Protein AF-A0AAD3NT17-F1 (afdb_monomer)

Structure (mmCIF, N/CA/C/O backbone):
data_AF-A0AAD3NT17-F1
#
_entry.id   AF-A0AAD3NT17-F1
#
loop_
_atom_site.group_PDB
_atom_site.id
_atom_site.type_symbol
_atom_site.label_atom_id
_atom_site.label_alt_id
_atom_site.label_comp_id
_atom_site.label_asym_id
_atom_site.label_entity_id
_atom_site.label_seq_id
_atom_site.pdbx_PDB_ins_code
_atom_site.Cartn_x
_atom_site.Cartn_y
_atom_site.Cartn_z
_atom_site.occupancy
_atom_site.B_iso_or_equiv
_atom_site.auth_seq_id
_atom_site.auth_comp_id
_atom_site.auth_asym_id
_atom_site.auth_atom_id
_atom_site.pdbx_PDB_model_num
ATOM 1 N N . MET A 1 1 ? 27.777 25.339 -60.565 1.00 41.97 1 MET A N 1
ATOM 2 C CA . MET A 1 1 ? 28.995 26.175 -60.609 1.00 41.97 1 MET A CA 1
ATOM 3 C C . MET A 1 1 ? 28.800 27.212 -59.515 1.00 41.97 1 MET A C 1
ATOM 5 O O . MET A 1 1 ? 27.945 28.068 -59.675 1.00 41.97 1 MET A O 1
ATOM 9 N N . TYR A 1 2 ? 29.379 26.983 -58.335 1.00 42.44 2 TYR A N 1
ATOM 10 C CA . TYR A 1 2 ? 29.066 27.755 -57.127 1.00 42.44 2 TYR A CA 1
ATOM 11 C C . TYR A 1 2 ? 29.645 29.170 -57.224 1.00 42.44 2 TYR A C 1
ATOM 13 O O . TYR A 1 2 ? 30.814 29.344 -57.562 1.00 42.44 2 TYR A O 1
ATOM 21 N N . ASP A 1 3 ? 28.801 30.159 -56.943 1.00 43.84 3 ASP A N 1
ATOM 22 C CA . ASP A 1 3 ? 29.039 31.586 -57.159 1.00 43.84 3 ASP A CA 1
ATOM 23 C C . ASP A 1 3 ? 29.865 32.215 -56.015 1.00 43.84 3 ASP A C 1
ATOM 25 O O . ASP A 1 3 ? 29.365 32.938 -55.154 1.00 43.84 3 ASP A O 1
ATOM 29 N N . GLY A 1 4 ? 31.153 31.860 -55.977 1.00 52.19 4 GLY A N 1
ATOM 30 C CA . GLY A 1 4 ? 32.222 32.804 -55.631 1.00 52.19 4 GLY A CA 1
ATOM 31 C C . GLY A 1 4 ? 32.311 33.363 -54.206 1.00 52.19 4 GLY A C 1
ATOM 32 O O . GLY A 1 4 ? 32.690 34.523 -54.064 1.00 52.19 4 GLY A O 1
ATOM 33 N N . LYS A 1 5 ? 32.025 32.594 -53.143 1.00 54.34 5 LYS A N 1
ATOM 34 C CA . LYS A 1 5 ? 32.263 33.066 -51.753 1.00 54.34 5 LYS A CA 1
ATOM 35 C C . LYS A 1 5 ? 33.024 32.126 -50.815 1.00 54.34 5 LYS A C 1
ATOM 37 O O . LYS A 1 5 ? 33.212 32.478 -49.656 1.00 54.34 5 LYS A O 1
ATOM 42 N N . VAL A 1 6 ? 33.487 30.967 -51.282 1.00 55.91 6 VAL A N 1
ATOM 43 C CA . VAL A 1 6 ? 34.305 30.064 -50.459 1.00 55.91 6 VAL A CA 1
ATOM 44 C C . VAL A 1 6 ? 35.509 29.603 -51.266 1.00 55.91 6 VAL A C 1
ATOM 46 O O . VAL A 1 6 ? 35.372 28.852 -52.230 1.00 55.91 6 VAL A O 1
ATOM 49 N N . GLU A 1 7 ? 36.687 30.071 -50.870 1.00 48.38 7 GLU A N 1
ATOM 50 C CA . GLU A 1 7 ? 37.962 29.583 -51.382 1.00 48.38 7 GLU A CA 1
ATOM 51 C C . GLU A 1 7 ? 38.342 28.333 -50.575 1.00 48.38 7 GLU A C 1
ATOM 53 O O . GLU A 1 7 ? 38.802 28.416 -49.438 1.00 48.38 7 GLU A O 1
ATOM 58 N N . ILE A 1 8 ? 38.074 27.144 -51.123 1.00 54.09 8 ILE A N 1
ATOM 59 C CA . ILE A 1 8 ? 38.507 25.882 -50.508 1.00 54.09 8 ILE A CA 1
ATOM 60 C C . ILE A 1 8 ? 39.958 25.649 -50.930 1.00 54.09 8 ILE A C 1
ATOM 62 O O . ILE A 1 8 ? 40.230 25.101 -51.999 1.00 54.09 8 ILE A O 1
ATOM 66 N N . ALA A 1 9 ? 40.902 26.090 -50.099 1.00 48.38 9 ALA A N 1
ATOM 67 C CA . ALA A 1 9 ? 42.312 25.775 -50.285 1.00 48.38 9 ALA A CA 1
ATOM 68 C C . ALA A 1 9 ? 42.535 24.266 -50.069 1.00 48.38 9 ALA A C 1
ATOM 70 O O . ALA A 1 9 ? 42.284 23.733 -48.990 1.00 48.38 9 ALA A O 1
ATOM 71 N N . ALA A 1 10 ? 43.014 23.567 -51.101 1.00 45.50 10 ALA A N 1
ATOM 72 C CA . ALA A 1 10 ? 43.142 22.104 -51.125 1.00 45.50 10 ALA A CA 1
ATOM 73 C C . ALA A 1 10 ? 44.269 21.528 -50.240 1.00 45.50 10 ALA A C 1
ATOM 75 O O . ALA A 1 10 ? 44.528 20.327 -50.280 1.00 45.50 10 ALA A O 1
ATOM 76 N N . MET A 1 11 ? 44.940 22.346 -49.431 1.00 46.81 11 MET A N 1
ATOM 77 C CA . MET A 1 11 ? 45.910 21.891 -48.440 1.00 46.81 11 MET A CA 1
ATOM 78 C C . MET A 1 11 ? 45.865 22.839 -47.247 1.00 46.81 11 MET A C 1
ATOM 80 O O . MET A 1 11 ? 46.264 23.997 -47.373 1.00 46.81 11 MET A O 1
ATOM 84 N N . ALA A 1 12 ? 45.431 22.363 -46.077 1.00 53.34 12 ALA A N 1
ATOM 85 C CA . ALA A 1 12 ? 45.806 23.075 -44.863 1.00 53.34 12 ALA A CA 1
ATOM 86 C C . ALA A 1 12 ? 47.344 23.033 -44.772 1.00 53.34 12 ALA A C 1
ATOM 88 O O . ALA A 1 12 ? 47.941 22.022 -45.166 1.00 53.34 12 ALA A O 1
ATOM 89 N N . PRO A 1 13 ? 48.015 24.087 -44.282 1.00 58.19 13 PRO A N 1
ATOM 90 C CA . PRO A 1 13 ? 49.459 24.093 -44.085 1.00 58.19 13 PRO A CA 1
ATOM 91 C C . PRO A 1 13 ? 49.808 23.237 -42.856 1.00 58.19 13 PRO A C 1
ATOM 93 O O . PRO A 1 13 ? 50.412 23.700 -41.889 1.00 58.19 13 PRO A O 1
ATOM 96 N N . TYR A 1 14 ? 49.398 21.966 -42.880 1.00 52.34 14 TYR A N 1
ATOM 97 C CA . TYR A 1 14 ? 49.834 20.947 -41.948 1.00 52.34 14 TYR A CA 1
ATOM 98 C C . TYR A 1 14 ? 51.359 20.932 -42.027 1.00 52.34 14 TYR A C 1
ATOM 100 O O . TYR A 1 14 ? 51.914 20.680 -43.095 1.00 52.34 14 TYR A O 1
ATOM 108 N N . ASN A 1 15 ? 52.007 21.242 -40.901 1.00 55.97 15 ASN A N 1
ATOM 109 C CA . ASN A 1 15 ? 53.462 21.379 -40.725 1.00 55.97 15 ASN A CA 1
ATOM 110 C C . ASN A 1 15 ? 54.046 22.809 -40.772 1.00 55.97 15 ASN A C 1
ATOM 112 O O . ASN A 1 15 ? 55.229 22.981 -41.058 1.00 55.97 15 ASN A O 1
ATOM 116 N N . ARG A 1 16 ? 53.255 23.837 -40.444 1.00 66.69 16 ARG A N 1
ATOM 117 C CA . ARG A 1 16 ? 53.778 25.148 -40.016 1.00 66.69 16 ARG A CA 1
ATOM 118 C C . ARG A 1 16 ? 53.421 25.403 -38.557 1.00 66.69 16 ARG A C 1
ATOM 120 O O . ARG A 1 16 ? 52.263 25.237 -38.181 1.00 66.69 16 ARG A O 1
ATOM 127 N N . SER A 1 17 ? 54.398 25.768 -37.727 1.00 61.91 17 SER A N 1
ATOM 128 C CA . SER A 1 17 ? 54.163 26.029 -36.297 1.00 61.91 17 SER A CA 1
ATOM 129 C C . SER A 1 17 ? 53.211 27.209 -36.094 1.00 61.91 17 SER A C 1
ATOM 131 O O . SER A 1 17 ? 52.414 27.198 -35.160 1.00 61.91 17 SER A O 1
ATOM 133 N N . GLU A 1 18 ? 53.236 28.172 -37.013 1.00 69.94 18 GLU A N 1
ATOM 134 C CA . GLU A 1 18 ? 52.368 29.346 -37.030 1.00 69.94 18 GLU A CA 1
ATOM 135 C C . GLU A 1 18 ? 50.897 28.956 -37.248 1.00 69.94 18 GLU A C 1
ATOM 137 O O . GLU A 1 18 ? 50.012 29.489 -36.589 1.00 69.94 18 GLU A O 1
ATOM 142 N N . TYR A 1 19 ? 50.627 27.944 -38.084 1.00 68.19 19 TYR A N 1
ATOM 143 C CA . TYR A 1 19 ? 49.267 27.439 -38.308 1.00 68.19 19 TYR A CA 1
ATOM 144 C C . TYR A 1 19 ? 48.668 26.814 -37.044 1.00 68.19 19 TYR A C 1
ATOM 146 O O . TYR A 1 19 ? 47.513 27.069 -36.707 1.00 68.19 19 TYR A O 1
ATOM 154 N N . TYR A 1 20 ? 49.459 26.014 -36.322 1.00 65.31 20 TYR A N 1
ATOM 155 C CA . TYR A 1 20 ? 49.003 25.395 -35.078 1.00 65.31 20 TYR A CA 1
ATOM 156 C C . TYR A 1 20 ? 48.861 26.406 -33.940 1.00 65.31 20 TYR A C 1
ATOM 158 O O . TYR A 1 20 ? 47.963 26.258 -33.117 1.00 65.31 20 TYR A O 1
ATOM 166 N N . ARG A 1 21 ? 49.741 27.413 -33.873 1.00 67.06 21 ARG A N 1
ATOM 167 C CA . ARG A 1 21 ? 49.781 28.341 -32.739 1.00 67.06 21 ARG A CA 1
ATOM 168 C C . ARG A 1 21 ? 48.850 29.536 -32.891 1.00 67.06 21 ARG A C 1
ATOM 170 O O . ARG A 1 21 ? 48.300 29.970 -31.887 1.00 67.06 21 ARG A O 1
ATOM 177 N N . GLU A 1 22 ? 48.694 30.067 -34.095 1.00 69.12 22 GLU A N 1
ATOM 178 C CA . GLU A 1 22 ? 47.929 31.296 -34.334 1.00 69.12 22 GLU A CA 1
ATOM 179 C C . GLU A 1 22 ? 46.569 30.939 -34.931 1.00 69.12 22 GLU A C 1
ATOM 181 O O . GLU A 1 22 ? 45.546 31.135 -34.286 1.00 69.12 22 GLU A O 1
ATOM 186 N N . SER A 1 23 ? 46.546 30.271 -36.088 1.00 65.25 23 SER A N 1
ATOM 187 C CA . SER A 1 23 ? 45.284 29.979 -36.778 1.00 65.25 23 SER A CA 1
ATOM 188 C C . SER A 1 23 ? 44.396 28.976 -36.038 1.00 65.25 23 SER A C 1
ATOM 190 O O . SER A 1 23 ? 43.195 29.189 -35.949 1.00 65.25 23 SER A O 1
ATOM 192 N N . LEU A 1 24 ? 44.948 27.882 -35.501 1.00 66.25 24 LEU A N 1
ATOM 193 C CA . LEU A 1 24 ? 44.157 26.889 -34.760 1.00 66.25 24 LEU A CA 1
ATOM 194 C C . LEU A 1 24 ? 43.716 27.388 -33.381 1.00 66.25 24 LEU A C 1
ATOM 196 O O . LEU A 1 24 ? 42.640 26.999 -32.943 1.00 66.25 24 LEU A O 1
ATOM 200 N N . SER A 1 25 ? 44.499 28.247 -32.724 1.00 66.88 25 SER A N 1
ATOM 201 C CA . SER A 1 25 ? 44.124 28.844 -31.435 1.00 66.88 25 SER A CA 1
ATOM 202 C C . SER A 1 25 ? 43.009 29.873 -31.602 1.00 66.88 25 SER A C 1
ATOM 204 O O . SER A 1 25 ? 42.020 29.806 -30.882 1.00 66.88 25 SER A O 1
ATOM 206 N N . GLU A 1 26 ? 43.108 30.752 -32.604 1.00 69.62 26 GLU A N 1
ATOM 207 C CA . GLU A 1 26 ? 42.041 31.704 -32.947 1.00 69.62 26 GLU A CA 1
ATOM 208 C C . GLU A 1 26 ? 40.763 30.982 -33.393 1.00 69.62 26 GLU A C 1
ATOM 210 O O . GLU A 1 26 ? 39.655 31.389 -33.052 1.00 69.62 26 GLU A O 1
ATOM 215 N N . LEU A 1 27 ? 40.903 29.878 -34.135 1.00 65.88 27 LEU A N 1
ATOM 216 C CA . LEU A 1 27 ? 39.773 29.060 -34.571 1.00 65.88 27 LEU A CA 1
ATOM 217 C C . LEU A 1 27 ? 39.180 28.268 -33.400 1.00 65.88 27 LEU A C 1
ATOM 219 O O . LEU A 1 27 ? 37.963 28.148 -33.321 1.00 65.88 27 LEU A O 1
ATOM 223 N N . ALA A 1 28 ? 39.999 27.785 -32.464 1.00 65.44 28 ALA A N 1
ATOM 224 C CA . ALA A 1 28 ? 39.530 27.161 -31.232 1.00 65.44 28 ALA A CA 1
ATOM 225 C C . ALA A 1 28 ? 38.775 28.164 -30.353 1.00 65.44 28 ALA A C 1
ATOM 227 O O . ALA A 1 28 ? 37.659 27.856 -29.949 1.00 65.44 28 ALA A O 1
ATOM 228 N N . GLU A 1 29 ? 39.303 29.367 -30.110 1.00 66.81 29 GLU A N 1
ATOM 229 C CA . GLU A 1 29 ? 38.588 30.430 -29.384 1.00 66.81 29 GLU A CA 1
ATOM 230 C C . GLU A 1 29 ? 37.283 30.801 -30.096 1.00 66.81 29 GLU A C 1
ATOM 232 O O . GLU A 1 29 ? 36.219 30.777 -29.482 1.00 66.81 29 GLU A O 1
ATOM 237 N N . ALA A 1 30 ? 37.323 31.016 -31.414 1.00 63.25 30 ALA A N 1
ATOM 238 C CA . ALA A 1 30 ? 36.133 31.340 -32.194 1.00 63.25 30 ALA A CA 1
ATOM 239 C C . ALA A 1 30 ? 35.087 30.213 -32.200 1.00 63.25 30 ALA A C 1
ATOM 241 O O . ALA A 1 30 ? 33.895 30.508 -32.224 1.00 63.25 30 ALA A O 1
ATOM 242 N N . VAL A 1 31 ? 35.501 28.942 -32.191 1.00 61.12 31 VAL A N 1
ATOM 243 C CA . VAL A 1 31 ? 34.599 27.783 -32.088 1.00 61.12 31 VAL A CA 1
ATOM 244 C C . VAL A 1 31 ? 34.039 27.668 -30.673 1.00 61.12 31 VAL A C 1
ATOM 246 O O . VAL A 1 31 ? 32.844 27.448 -30.527 1.00 61.12 31 VAL A O 1
ATOM 249 N N . THR A 1 32 ? 34.857 27.873 -29.642 1.00 64.19 32 THR A N 1
ATOM 250 C CA . THR A 1 32 ? 34.433 27.731 -28.239 1.00 64.19 32 THR A CA 1
ATOM 251 C C . THR A 1 32 ? 33.517 28.878 -27.795 1.00 64.19 32 THR A C 1
ATOM 253 O O . THR A 1 32 ? 32.618 28.656 -26.994 1.00 64.19 32 THR A O 1
ATOM 256 N N . GLU A 1 33 ? 33.696 30.091 -28.335 1.00 61.56 33 GLU A N 1
ATOM 257 C CA . GLU A 1 33 ? 32.839 31.252 -28.043 1.00 61.56 33 GLU A CA 1
ATOM 258 C C . GLU A 1 33 ? 31.559 31.316 -28.892 1.00 61.56 33 GLU A C 1
ATOM 260 O O . GLU A 1 33 ? 30.593 31.962 -28.486 1.00 61.56 33 GLU A O 1
ATOM 265 N N . ARG A 1 34 ? 31.534 30.700 -30.086 1.00 52.88 34 ARG A N 1
ATOM 266 C CA . ARG A 1 34 ? 30.395 30.810 -31.025 1.00 52.88 34 ARG A CA 1
ATOM 267 C C . ARG A 1 34 ? 29.575 29.538 -31.197 1.00 52.88 34 ARG A C 1
ATOM 269 O O . ARG A 1 34 ? 28.506 29.612 -31.800 1.00 52.88 34 ARG A O 1
ATOM 276 N N . ILE A 1 35 ? 30.071 28.388 -30.752 1.00 56.22 35 ILE A N 1
ATOM 277 C CA . ILE A 1 35 ? 29.406 27.098 -30.931 1.00 56.22 35 ILE A CA 1
ATOM 278 C C . ILE A 1 35 ? 29.247 26.467 -29.554 1.00 56.22 35 ILE A C 1
ATOM 280 O O . ILE A 1 35 ? 30.217 26.001 -28.958 1.00 56.22 35 ILE A O 1
ATOM 284 N N . ASP A 1 36 ? 28.007 26.429 -29.069 1.00 55.09 36 ASP A N 1
ATOM 285 C CA . ASP A 1 36 ? 27.668 25.641 -27.888 1.00 55.09 36 ASP A CA 1
ATOM 286 C C . ASP A 1 36 ? 28.109 24.191 -28.110 1.00 55.09 36 ASP A C 1
ATOM 288 O O . ASP A 1 36 ? 27.904 23.618 -29.187 1.00 55.09 36 ASP A O 1
ATOM 292 N N . SER A 1 37 ? 28.740 23.586 -27.100 1.00 57.56 37 SER A N 1
ATOM 293 C CA . SER A 1 37 ? 29.214 22.209 -27.199 1.00 57.56 37 SER A CA 1
ATOM 294 C C . SER A 1 37 ? 28.039 21.284 -27.525 1.00 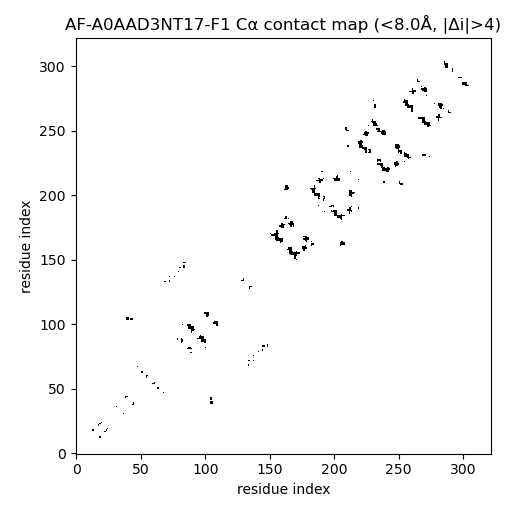57.56 37 SER A C 1
ATOM 296 O O . SER A 1 37 ? 27.205 20.991 -26.671 1.00 57.56 37 SER A O 1
ATOM 298 N N . CYS A 1 38 ? 27.989 20.774 -28.756 1.00 58.97 38 CYS A N 1
ATOM 299 C CA . CYS A 1 38 ? 26.955 19.840 -29.208 1.00 58.97 38 CYS A CA 1
ATOM 300 C C . CYS A 1 38 ? 27.066 18.447 -28.559 1.00 58.97 38 CYS A C 1
ATOM 302 O O . CYS A 1 38 ? 26.209 17.586 -28.762 1.00 58.97 38 CYS A O 1
ATOM 304 N N . TYR A 1 39 ? 28.110 18.225 -27.756 1.00 63.53 39 TYR A N 1
ATOM 305 C CA . TYR A 1 39 ? 28.334 17.013 -26.984 1.00 63.53 39 TYR A CA 1
ATOM 306 C C . TYR A 1 39 ? 28.614 17.359 -25.527 1.00 63.53 39 TYR A C 1
ATOM 308 O O . TYR A 1 39 ? 29.506 18.145 -25.228 1.00 63.53 39 TYR A O 1
ATOM 316 N N . TYR A 1 40 ? 27.886 16.696 -24.631 1.00 63.75 40 TYR A N 1
ATOM 317 C CA . TYR A 1 40 ? 27.990 16.890 -23.186 1.00 63.75 40 TYR A CA 1
ATOM 318 C C . TYR A 1 40 ? 29.334 16.412 -22.596 1.00 63.75 40 TYR A C 1
ATOM 320 O O . TYR A 1 40 ? 29.821 16.963 -21.617 1.00 63.75 40 TYR A O 1
ATOM 328 N N . SER A 1 41 ? 29.956 15.381 -23.182 1.00 69.00 41 SER A N 1
ATOM 329 C CA . SER A 1 41 ? 31.228 14.830 -22.703 1.00 69.00 41 SER A CA 1
ATOM 330 C C . SER A 1 41 ? 32.104 14.327 -23.851 1.00 69.00 41 SER A C 1
ATOM 332 O O . SER A 1 41 ? 31.616 13.958 -24.926 1.00 69.00 41 SER A O 1
ATOM 334 N N . GLY A 1 42 ? 33.417 14.242 -23.604 1.00 71.12 42 GLY A N 1
ATOM 335 C CA . GLY A 1 42 ? 34.366 13.637 -24.545 1.00 71.12 42 GLY A CA 1
ATOM 336 C C . GLY A 1 42 ? 34.033 12.175 -24.873 1.00 71.12 42 GLY A C 1
ATOM 337 O O . GLY A 1 42 ? 34.316 11.705 -25.975 1.00 71.12 42 GLY A O 1
ATOM 338 N N . PHE A 1 43 ? 33.362 11.468 -23.958 1.00 70.62 43 PHE A N 1
ATOM 339 C CA . PHE A 1 43 ? 32.857 10.119 -24.196 1.00 70.62 43 PHE A CA 1
ATOM 340 C C . PHE A 1 43 ? 31.737 10.105 -25.244 1.00 70.62 43 PHE A C 1
ATOM 342 O O . PHE A 1 43 ? 31.806 9.333 -26.205 1.00 70.62 43 PHE A O 1
ATOM 349 N N . THR A 1 44 ? 30.746 10.993 -25.113 1.00 69.31 44 THR A N 1
ATOM 350 C CA . THR A 1 44 ? 29.643 11.125 -26.079 1.00 69.31 44 THR A CA 1
ATOM 351 C C . THR A 1 44 ? 30.161 11.543 -27.455 1.00 69.31 44 THR A C 1
ATOM 353 O O . THR A 1 44 ? 29.748 10.963 -28.462 1.00 69.31 44 THR A O 1
ATOM 356 N N . PHE A 1 45 ? 31.133 12.462 -27.499 1.00 77.94 45 PHE A N 1
ATOM 357 C CA . PHE A 1 45 ? 31.829 12.843 -28.732 1.00 77.94 45 PHE A CA 1
ATOM 358 C C . PHE A 1 45 ? 32.534 11.647 -29.384 1.00 77.94 45 PHE A C 1
ATOM 360 O O . PHE A 1 45 ? 32.333 11.371 -30.565 1.00 77.94 45 PHE A O 1
ATOM 367 N N . MET A 1 46 ? 33.317 10.883 -28.617 1.00 77.44 46 MET A N 1
ATOM 368 C CA . MET A 1 46 ? 34.045 9.724 -29.139 1.00 77.44 46 MET A CA 1
ATOM 369 C C . MET A 1 46 ? 33.097 8.633 -29.659 1.00 77.44 46 MET A C 1
ATOM 371 O O . MET A 1 46 ? 33.384 7.986 -30.668 1.00 77.44 46 MET A O 1
ATOM 375 N N . ARG A 1 47 ? 31.950 8.427 -29.000 1.00 74.50 47 ARG A N 1
ATOM 376 C CA . ARG A 1 47 ? 30.923 7.474 -29.447 1.00 74.50 47 ARG A CA 1
ATOM 377 C C . ARG A 1 47 ? 30.286 7.924 -30.764 1.00 74.50 47 ARG A C 1
ATOM 379 O O . ARG A 1 47 ? 30.140 7.106 -31.669 1.00 74.50 47 ARG A O 1
ATOM 386 N N . ALA A 1 48 ? 29.981 9.216 -30.894 1.00 73.25 48 ALA A N 1
ATOM 387 C CA . ALA A 1 48 ? 29.469 9.799 -32.132 1.00 73.25 48 ALA A CA 1
ATOM 388 C C . ALA A 1 48 ? 30.496 9.719 -33.271 1.00 73.25 48 ALA A C 1
ATOM 390 O O . ALA A 1 48 ? 30.164 9.289 -34.371 1.00 73.25 48 ALA A O 1
ATOM 391 N N . LEU A 1 49 ? 31.766 10.020 -32.995 1.00 80.38 49 LEU A N 1
ATOM 392 C CA . LEU A 1 49 ? 32.840 9.917 -33.980 1.00 80.38 49 LEU A CA 1
ATOM 393 C C . LEU A 1 49 ? 33.001 8.482 -34.500 1.00 80.38 49 LEU A C 1
ATOM 395 O O . LEU A 1 49 ? 33.098 8.272 -35.707 1.00 80.38 49 LEU A O 1
ATOM 399 N N . LYS A 1 50 ? 32.973 7.481 -33.609 1.00 78.81 50 LYS A N 1
ATOM 400 C CA . LYS A 1 50 ? 33.010 6.061 -34.001 1.00 78.81 50 LYS A CA 1
ATOM 401 C C . LYS A 1 50 ? 31.831 5.680 -34.897 1.00 78.81 50 LYS A C 1
ATOM 403 O O . LYS A 1 50 ? 32.029 4.939 -35.857 1.00 78.81 50 LYS A O 1
ATOM 408 N N . LEU A 1 51 ? 30.636 6.198 -34.610 1.00 77.19 51 LEU A N 1
ATOM 409 C CA . LEU A 1 51 ? 29.447 5.970 -35.433 1.00 77.19 51 LEU A CA 1
ATOM 410 C C . LEU A 1 51 ? 29.581 6.582 -36.826 1.00 77.19 51 LEU A C 1
ATOM 412 O O . LEU A 1 51 ? 29.350 5.888 -37.813 1.00 77.19 51 LEU A O 1
ATOM 416 N N . ILE A 1 52 ? 30.030 7.836 -36.904 1.00 77.00 52 ILE A N 1
ATOM 417 C CA . ILE A 1 52 ? 30.273 8.534 -38.172 1.00 77.00 52 ILE A CA 1
ATOM 418 C C . ILE A 1 52 ? 31.303 7.765 -39.007 1.00 77.00 52 ILE A C 1
ATOM 420 O O . ILE A 1 52 ? 31.070 7.492 -40.182 1.00 77.00 52 ILE A O 1
ATOM 424 N N . ILE A 1 53 ? 32.420 7.351 -38.398 1.00 77.50 53 ILE A N 1
ATOM 425 C CA . ILE A 1 53 ? 33.464 6.576 -39.084 1.00 77.50 53 ILE A CA 1
ATOM 426 C C . ILE A 1 53 ? 32.905 5.242 -39.597 1.00 77.50 53 ILE A C 1
ATOM 428 O O . ILE A 1 53 ? 33.169 4.872 -40.741 1.00 77.50 53 ILE A O 1
ATOM 432 N N . ALA A 1 54 ? 32.113 4.533 -38.787 1.00 78.25 54 ALA A N 1
ATOM 433 C CA . ALA A 1 54 ? 31.496 3.272 -39.189 1.00 78.25 54 ALA A CA 1
ATOM 434 C C . ALA A 1 54 ? 30.509 3.453 -40.355 1.00 78.25 54 ALA A C 1
ATOM 436 O O . ALA A 1 54 ? 30.517 2.652 -41.287 1.00 78.25 54 ALA A O 1
ATOM 437 N N . GLN A 1 55 ? 29.708 4.523 -40.350 1.00 76.56 55 GLN A N 1
ATOM 438 C CA . GLN A 1 55 ? 28.792 4.848 -41.447 1.00 76.56 55 GLN A CA 1
ATOM 439 C C . GLN A 1 55 ? 29.527 5.206 -42.736 1.00 76.56 55 GLN A C 1
ATOM 441 O O . GLN A 1 55 ? 29.177 4.693 -43.797 1.00 76.56 55 GLN A O 1
ATOM 446 N N . ILE A 1 56 ? 30.580 6.023 -42.648 1.00 76.06 56 ILE A N 1
ATOM 447 C CA . ILE A 1 56 ? 31.421 6.364 -43.802 1.00 76.06 56 ILE A CA 1
ATOM 448 C C . ILE A 1 56 ? 32.043 5.092 -44.390 1.00 76.06 56 ILE A C 1
ATOM 450 O O . ILE A 1 56 ? 32.001 4.890 -45.604 1.00 76.06 56 ILE A O 1
ATOM 454 N N . ALA A 1 57 ? 32.566 4.204 -43.539 1.00 80.19 57 ALA A N 1
ATOM 455 C CA . ALA A 1 57 ? 33.136 2.930 -43.970 1.00 80.19 57 ALA A CA 1
ATOM 456 C C . ALA A 1 57 ? 32.088 2.011 -44.625 1.00 80.19 57 ALA A C 1
ATOM 458 O O . ALA A 1 57 ? 32.378 1.369 -45.635 1.00 80.19 57 ALA A O 1
ATOM 459 N N . ALA A 1 58 ? 30.865 1.986 -44.088 1.00 77.38 58 ALA A N 1
ATOM 460 C CA . ALA A 1 58 ? 29.741 1.212 -44.616 1.00 77.38 58 ALA A CA 1
ATOM 461 C C . ALA A 1 58 ? 29.032 1.877 -45.814 1.00 77.38 58 ALA A C 1
ATOM 463 O O . ALA A 1 58 ? 28.158 1.255 -46.417 1.00 77.38 58 ALA A O 1
ATOM 464 N N . LYS A 1 59 ? 29.407 3.114 -46.178 1.00 83.25 59 LYS A N 1
ATOM 465 C CA . LYS A 1 59 ? 28.715 3.962 -47.171 1.00 83.25 59 LYS A CA 1
ATOM 466 C C . LYS A 1 59 ? 27.222 4.125 -46.870 1.00 83.25 59 LYS A C 1
ATOM 468 O O . LYS A 1 59 ? 26.391 4.176 -47.777 1.00 83.25 59 LYS A O 1
ATOM 473 N N . ASP A 1 60 ? 26.901 4.169 -45.588 1.00 74.19 60 ASP A N 1
ATOM 474 C CA . ASP A 1 60 ? 25.544 4.179 -45.080 1.00 74.19 60 ASP A CA 1
ATOM 475 C C . ASP A 1 60 ? 25.139 5.609 -44.706 1.00 74.19 60 ASP A C 1
ATOM 477 O O . ASP A 1 60 ? 25.621 6.171 -43.721 1.00 74.19 60 ASP A O 1
ATOM 481 N N . TRP A 1 61 ? 24.247 6.181 -45.514 1.00 76.19 61 TRP A N 1
ATOM 482 C CA . TRP A 1 61 ? 23.770 7.560 -45.398 1.00 76.19 61 TRP A CA 1
ATOM 483 C C . TRP A 1 61 ? 22.444 7.690 -44.641 1.00 76.19 61 TRP A C 1
ATOM 485 O O . TRP A 1 61 ? 21.806 8.739 -44.725 1.00 76.19 61 TRP A O 1
ATOM 495 N N . THR A 1 62 ? 21.981 6.643 -43.948 1.00 76.25 62 THR A N 1
ATOM 496 C CA . THR A 1 62 ? 20.786 6.773 -43.103 1.00 76.25 62 THR A CA 1
ATOM 497 C C . THR A 1 62 ? 21.043 7.753 -41.962 1.00 76.25 62 THR A C 1
ATOM 499 O O . THR A 1 62 ? 22.185 7.927 -41.529 1.00 76.25 62 THR A O 1
ATOM 502 N N . ASP A 1 63 ? 19.963 8.309 -41.419 1.00 76.38 63 ASP A N 1
ATOM 503 C CA . ASP A 1 63 ? 20.020 9.201 -40.268 1.00 76.38 63 ASP A CA 1
ATOM 504 C C . ASP A 1 63 ? 20.850 8.614 -39.106 1.00 76.38 63 ASP A C 1
ATOM 506 O O . ASP A 1 63 ? 20.718 7.439 -38.737 1.00 76.38 63 ASP A O 1
ATOM 510 N N . ILE A 1 64 ? 21.760 9.435 -38.575 1.00 72.69 64 ILE A N 1
ATOM 511 C CA . ILE A 1 64 ? 22.673 9.048 -37.499 1.00 72.69 64 ILE A CA 1
ATOM 512 C C . ILE A 1 64 ? 21.978 9.113 -36.142 1.00 72.69 64 ILE A C 1
ATOM 514 O O . ILE A 1 64 ? 22.310 8.321 -35.259 1.00 72.69 64 ILE A O 1
ATOM 518 N N . ASP A 1 65 ? 21.006 10.009 -35.975 1.00 69.06 65 ASP A N 1
ATOM 519 C CA . ASP A 1 65 ? 20.334 10.203 -34.695 1.00 69.06 65 ASP A CA 1
ATOM 520 C C . ASP A 1 65 ? 19.452 9.002 -34.357 1.00 69.06 65 ASP A C 1
ATOM 522 O O . ASP A 1 65 ? 19.600 8.433 -33.275 1.00 69.06 65 ASP A O 1
ATOM 526 N N . SER A 1 66 ? 18.710 8.474 -35.330 1.00 70.44 66 SER A N 1
ATOM 527 C CA . SER A 1 66 ? 17.980 7.203 -35.206 1.00 70.44 66 SER A CA 1
ATOM 528 C C . SER A 1 66 ? 18.887 6.037 -34.767 1.00 70.44 66 SER A C 1
ATOM 530 O O . SER A 1 66 ? 18.533 5.225 -33.910 1.00 70.44 66 SER A O 1
ATOM 532 N N . LYS A 1 67 ? 20.119 5.961 -35.295 1.00 70.69 67 LYS A N 1
ATOM 533 C CA . LYS A 1 67 ? 21.104 4.936 -34.894 1.00 70.69 67 LYS A CA 1
ATOM 534 C C . LYS A 1 67 ? 21.667 5.175 -33.498 1.00 70.69 67 LYS A C 1
ATOM 536 O O . LYS A 1 67 ? 21.923 4.216 -32.766 1.00 70.69 67 LYS A O 1
ATOM 541 N N . ARG A 1 68 ? 21.872 6.438 -33.114 1.00 70.94 68 ARG A N 1
ATOM 542 C CA . ARG A 1 68 ? 22.303 6.819 -31.761 1.00 70.94 68 ARG A CA 1
ATOM 543 C C . ARG A 1 68 ? 21.239 6.457 -30.729 1.00 70.94 68 ARG A C 1
ATOM 545 O O . ARG A 1 68 ? 21.611 5.931 -29.674 1.00 70.94 68 ARG A O 1
ATOM 552 N N . VAL A 1 69 ? 19.963 6.693 -31.036 1.00 70.62 69 VAL A N 1
ATOM 553 C CA . VAL A 1 69 ? 18.826 6.279 -30.202 1.00 70.62 69 VAL A CA 1
ATOM 554 C C . VAL A 1 69 ? 18.813 4.759 -30.085 1.00 70.62 69 VAL A C 1
ATOM 556 O O . VAL A 1 69 ? 18.938 4.251 -28.972 1.00 70.62 69 VAL A O 1
ATOM 559 N N . ALA A 1 70 ? 18.828 4.031 -31.207 1.00 75.75 70 ALA A N 1
ATOM 560 C CA . ALA A 1 70 ? 18.812 2.568 -31.207 1.00 75.75 70 ALA A CA 1
ATOM 561 C C . ALA A 1 70 ? 19.943 1.952 -30.362 1.00 75.75 70 ALA A C 1
ATOM 563 O O . ALA A 1 70 ? 19.696 1.064 -29.551 1.00 75.75 70 ALA A O 1
ATOM 564 N N . MET A 1 71 ? 21.179 2.455 -30.477 1.00 75.81 71 MET A N 1
ATOM 565 C CA . MET A 1 71 ? 22.297 1.968 -29.654 1.00 75.81 71 MET A CA 1
ATOM 566 C C . MET A 1 71 ? 22.139 2.289 -28.168 1.00 75.81 71 MET A C 1
ATOM 568 O O . MET A 1 71 ? 22.544 1.495 -27.322 1.00 75.81 71 MET A O 1
ATOM 572 N N . THR A 1 72 ? 21.580 3.454 -27.841 1.00 75.19 72 THR A N 1
ATOM 573 C CA . THR A 1 72 ? 21.322 3.834 -26.446 1.00 75.19 72 THR A CA 1
ATOM 574 C C . THR A 1 72 ? 20.241 2.947 -25.845 1.00 75.19 72 THR A C 1
ATOM 576 O O . THR A 1 72 ? 20.434 2.411 -24.756 1.00 75.19 72 THR A O 1
ATOM 579 N N . VAL A 1 73 ? 19.154 2.720 -26.586 1.00 78.19 73 VAL A N 1
ATOM 580 C CA . VAL A 1 73 ? 18.078 1.804 -26.203 1.00 78.19 73 VAL A CA 1
ATOM 581 C C . VAL A 1 73 ? 18.626 0.396 -25.978 1.00 78.19 73 VAL A C 1
ATOM 583 O O . VAL A 1 73 ? 18.290 -0.228 -24.977 1.00 78.19 73 VAL A O 1
ATOM 586 N N . ASP A 1 74 ? 19.525 -0.092 -26.834 1.00 81.62 74 ASP A N 1
ATOM 587 C CA . ASP A 1 74 ? 20.096 -1.436 -26.695 1.00 81.62 74 ASP A CA 1
ATOM 588 C C . ASP A 1 74 ? 20.963 -1.581 -25.429 1.00 81.62 74 ASP A C 1
ATOM 590 O O . ASP A 1 74 ? 20.869 -2.578 -24.710 1.00 81.62 74 ASP A O 1
ATOM 594 N N . ILE A 1 75 ? 21.759 -0.557 -25.096 1.00 79.19 75 ILE A N 1
ATOM 595 C CA . ILE A 1 75 ? 22.526 -0.504 -23.838 1.00 79.19 75 ILE A CA 1
ATOM 596 C C . ILE A 1 75 ? 21.582 -0.501 -22.629 1.00 79.19 75 ILE A C 1
ATOM 598 O O . ILE A 1 75 ? 21.817 -1.238 -21.666 1.00 79.19 75 ILE A O 1
ATOM 602 N N . LEU A 1 76 ? 20.512 0.299 -22.677 1.00 81.56 76 LEU A N 1
ATOM 603 C CA . LEU A 1 76 ? 19.524 0.384 -21.602 1.00 81.56 76 LEU A CA 1
ATOM 604 C C . LEU A 1 76 ? 18.772 -0.941 -21.429 1.00 81.56 76 LEU A C 1
ATOM 606 O O . LEU A 1 76 ? 18.688 -1.428 -20.305 1.00 81.56 76 LEU A O 1
ATOM 610 N N . ARG A 1 77 ? 18.312 -1.579 -22.516 1.00 81.62 77 ARG A N 1
ATOM 611 C CA . ARG A 1 77 ? 17.621 -2.884 -22.485 1.00 81.62 77 ARG A CA 1
ATOM 612 C C . ARG A 1 77 ? 18.478 -3.973 -21.845 1.00 81.62 77 ARG A C 1
ATOM 614 O O . ARG A 1 77 ? 17.990 -4.699 -20.980 1.00 81.62 77 ARG A O 1
ATOM 621 N N . ARG A 1 78 ? 19.761 -4.059 -22.217 1.00 81.56 78 ARG A N 1
ATOM 622 C CA . ARG A 1 78 ? 20.701 -5.044 -21.645 1.00 81.56 78 ARG A CA 1
ATOM 623 C C . ARG A 1 78 ? 20.868 -4.876 -20.135 1.00 81.56 78 ARG A C 1
ATOM 625 O O . ARG A 1 78 ? 20.945 -5.864 -19.412 1.00 81.56 78 ARG A O 1
ATOM 632 N N . ASN A 1 79 ? 20.874 -3.634 -19.653 1.00 78.75 79 ASN A N 1
ATOM 633 C CA . ASN A 1 79 ? 21.098 -3.325 -18.240 1.00 78.75 79 ASN A CA 1
ATOM 634 C C . ASN A 1 79 ? 19.814 -3.211 -17.406 1.00 78.75 79 ASN A C 1
ATOM 636 O O . ASN A 1 79 ? 19.888 -3.256 -16.177 1.00 78.75 79 ASN A O 1
ATOM 640 N N . LEU A 1 80 ? 18.644 -3.102 -18.043 1.00 80.75 80 LEU A N 1
ATOM 641 C CA . LEU A 1 80 ? 17.360 -2.852 -17.386 1.00 80.75 80 LEU A CA 1
ATOM 642 C C . LEU A 1 80 ? 17.051 -3.897 -16.311 1.00 80.75 80 LEU A C 1
ATOM 644 O O . LEU A 1 80 ? 16.654 -3.553 -15.201 1.00 80.75 80 LEU A O 1
ATOM 648 N N . THR A 1 81 ? 17.267 -5.175 -16.623 1.00 78.31 81 THR A N 1
ATOM 649 C CA . THR A 1 81 ? 16.976 -6.270 -15.690 1.00 78.31 81 THR A CA 1
ATOM 650 C C . THR A 1 81 ? 17.828 -6.162 -14.428 1.00 78.31 81 THR A C 1
ATOM 652 O O . THR A 1 81 ? 17.279 -6.196 -13.329 1.00 78.31 81 THR A O 1
ATOM 655 N N . SER A 1 82 ? 19.144 -5.984 -14.569 1.00 78.44 82 SER A N 1
ATOM 656 C CA . SER A 1 82 ? 20.060 -5.847 -13.428 1.00 78.44 82 SER A CA 1
ATOM 657 C C . SER A 1 82 ? 19.749 -4.594 -12.607 1.00 78.44 82 SER A C 1
ATOM 659 O O . SER A 1 82 ? 19.633 -4.670 -11.385 1.00 78.44 82 SER A O 1
ATOM 661 N N . ALA A 1 83 ? 19.513 -3.464 -13.280 1.00 79.38 83 ALA A N 1
ATOM 662 C CA . ALA A 1 83 ? 19.198 -2.202 -12.623 1.00 79.38 83 ALA A CA 1
ATOM 663 C C . ALA A 1 83 ? 17.910 -2.295 -11.791 1.00 79.38 83 ALA A C 1
ATOM 665 O O . ALA A 1 83 ? 17.874 -1.836 -10.654 1.00 79.38 83 ALA A O 1
ATOM 666 N N . VAL A 1 84 ? 16.868 -2.938 -12.325 1.00 73.19 84 VAL A N 1
ATOM 667 C CA . VAL A 1 84 ? 15.569 -3.076 -11.651 1.00 73.19 84 VAL A CA 1
ATOM 668 C C . VAL A 1 84 ? 15.604 -4.097 -10.509 1.00 73.19 84 VAL A C 1
ATOM 670 O O . VAL A 1 84 ? 14.971 -3.871 -9.481 1.00 73.19 84 VAL A O 1
ATOM 673 N N . HIS A 1 85 ? 16.320 -5.215 -10.663 1.00 68.69 85 HIS A N 1
ATOM 674 C CA . HIS A 1 85 ? 16.336 -6.277 -9.647 1.00 68.69 85 HIS A CA 1
ATOM 675 C C . HIS A 1 85 ? 17.358 -6.031 -8.536 1.00 68.69 85 HIS A C 1
ATOM 677 O O . HIS A 1 85 ? 17.100 -6.388 -7.389 1.00 68.69 85 HIS A O 1
ATOM 683 N N . MET A 1 86 ? 18.518 -5.469 -8.877 1.00 73.31 86 MET A N 1
ATOM 684 C CA . MET A 1 86 ? 19.667 -5.370 -7.975 1.00 73.31 86 MET A CA 1
ATOM 685 C C . MET A 1 86 ? 20.109 -3.928 -7.707 1.00 73.31 86 MET A C 1
ATOM 687 O O . MET A 1 86 ? 21.030 -3.725 -6.922 1.00 73.31 86 MET A O 1
ATOM 691 N N . GLY A 1 87 ? 19.506 -2.927 -8.358 1.00 74.12 87 GLY A N 1
ATOM 692 C CA . GLY A 1 87 ? 19.913 -1.528 -8.197 1.00 74.12 87 GLY A CA 1
ATOM 693 C C . GLY A 1 87 ? 21.315 -1.225 -8.738 1.00 74.12 87 GLY A C 1
ATOM 694 O O . GLY A 1 87 ? 21.951 -0.279 -8.286 1.00 74.12 87 GLY A O 1
ATOM 695 N N . CYS A 1 88 ? 21.833 -2.032 -9.670 1.00 79.69 88 CYS A N 1
ATOM 696 C CA . CYS A 1 88 ? 23.193 -1.907 -10.204 1.00 79.69 88 CYS A CA 1
ATOM 697 C C . CYS A 1 88 ? 23.293 -2.352 -11.674 1.00 79.69 88 CYS A C 1
ATOM 699 O O . CYS A 1 88 ? 22.444 -3.093 -12.180 1.00 79.69 88 CYS A O 1
ATOM 701 N N . LEU A 1 89 ? 24.334 -1.887 -12.370 1.00 79.44 89 LEU A N 1
ATOM 702 C CA . LEU A 1 89 ? 24.660 -2.278 -13.745 1.00 79.44 89 LEU A CA 1
ATOM 703 C C . LEU A 1 89 ? 25.488 -3.564 -13.758 1.00 79.44 89 LEU A C 1
ATOM 705 O O . LEU A 1 89 ? 26.338 -3.771 -12.890 1.00 79.44 89 LEU A O 1
ATOM 709 N N . SER A 1 90 ? 25.277 -4.380 -14.788 1.00 68.81 90 SER A N 1
ATOM 710 C CA . SER A 1 90 ? 26.079 -5.576 -15.032 1.00 68.81 90 SER A CA 1
ATOM 711 C C . SER A 1 90 ? 27.204 -5.241 -16.009 1.00 68.81 90 SER A C 1
ATOM 713 O O . SER A 1 90 ? 26.954 -4.699 -17.087 1.00 68.81 90 SER A O 1
ATOM 715 N N . VAL A 1 91 ? 28.457 -5.498 -15.624 1.00 65.56 91 VAL A N 1
ATOM 716 C CA . VAL A 1 91 ? 29.634 -5.172 -16.453 1.00 65.56 91 VAL A CA 1
ATOM 717 C C . VAL A 1 91 ? 29.867 -6.228 -17.546 1.00 65.56 91 VAL A C 1
ATOM 719 O O . VAL A 1 91 ? 30.454 -5.924 -18.586 1.00 65.56 91 VAL A O 1
ATOM 722 N N . THR A 1 92 ? 29.367 -7.452 -17.355 1.00 62.06 92 THR A N 1
ATOM 723 C CA . THR A 1 92 ? 29.503 -8.580 -18.286 1.00 62.06 92 THR A CA 1
ATOM 724 C C . THR A 1 92 ? 28.179 -9.326 -18.441 1.00 62.06 92 THR A C 1
ATOM 726 O O . THR A 1 92 ? 27.393 -9.407 -17.503 1.00 62.06 92 THR A O 1
ATOM 729 N N . ASP A 1 93 ? 27.960 -9.980 -19.588 1.00 56.44 93 ASP A N 1
ATOM 730 C CA . ASP A 1 93 ? 26.793 -10.861 -19.804 1.00 56.44 93 ASP A CA 1
ATOM 731 C C . ASP A 1 93 ? 26.732 -12.045 -18.805 1.00 56.44 93 ASP A C 1
ATOM 733 O O . ASP A 1 93 ? 25.753 -12.790 -18.770 1.00 56.44 93 ASP A O 1
ATOM 737 N N . THR A 1 94 ? 27.776 -12.227 -17.986 1.00 52.44 94 THR A N 1
ATOM 738 C CA . THR A 1 94 ? 27.921 -13.289 -16.984 1.00 52.44 94 THR A CA 1
ATOM 739 C C . THR A 1 94 ? 27.705 -12.835 -15.534 1.00 52.44 94 THR A C 1
ATOM 741 O O . THR A 1 94 ? 27.800 -13.673 -14.645 1.00 52.44 94 THR A O 1
ATOM 744 N N . ASN A 1 95 ? 27.316 -11.577 -15.272 1.00 55.19 95 ASN A N 1
ATOM 745 C CA . ASN A 1 95 ? 26.799 -11.118 -13.966 1.00 55.19 95 ASN A CA 1
ATOM 746 C C . ASN A 1 95 ? 27.761 -11.195 -12.751 1.00 55.19 95 ASN A C 1
ATOM 748 O O . ASN A 1 95 ? 27.298 -11.194 -11.611 1.00 55.19 95 ASN A O 1
ATOM 752 N N . GLU A 1 96 ? 29.082 -11.230 -12.947 1.00 55.09 96 GLU A N 1
ATOM 753 C CA . GLU A 1 96 ? 30.033 -11.397 -11.827 1.00 55.09 96 GLU A CA 1
ATOM 754 C C . GLU A 1 96 ? 30.606 -10.080 -11.273 1.00 55.09 96 GLU A C 1
ATOM 756 O O . GLU A 1 96 ? 31.055 -10.042 -10.128 1.00 55.09 96 GLU A O 1
ATOM 761 N N . GLU A 1 97 ? 30.524 -8.977 -12.025 1.00 63.53 97 GLU A N 1
ATOM 762 C CA . GLU A 1 97 ? 30.964 -7.651 -11.575 1.00 63.53 97 GLU A CA 1
ATOM 763 C C . GLU A 1 97 ? 29.814 -6.638 -11.663 1.00 63.53 97 GLU A C 1
ATOM 765 O O . GLU A 1 97 ? 29.306 -6.333 -12.746 1.00 63.53 97 GLU A O 1
ATOM 770 N N . LEU A 1 98 ? 29.398 -6.125 -10.499 1.00 66.69 98 LEU A N 1
ATOM 771 C CA . LEU A 1 98 ? 28.341 -5.123 -10.357 1.00 66.69 98 LEU A CA 1
ATOM 772 C C . LEU A 1 98 ? 28.952 -3.726 -10.264 1.00 66.69 98 LEU A C 1
ATOM 774 O O . LEU A 1 98 ? 29.847 -3.480 -9.452 1.00 66.69 98 LEU A O 1
ATOM 778 N N . ARG A 1 99 ? 28.436 -2.794 -11.065 1.00 77.06 99 ARG A N 1
ATOM 779 C CA . ARG A 1 99 ? 28.808 -1.376 -11.019 1.00 77.06 99 ARG A CA 1
ATOM 780 C C . ARG A 1 99 ? 27.621 -0.530 -10.568 1.00 77.06 99 ARG A C 1
ATOM 782 O O . ARG A 1 99 ? 26.467 -0.878 -10.810 1.00 77.06 99 ARG A O 1
ATOM 789 N N . VAL A 1 100 ? 27.910 0.593 -9.915 1.00 78.62 100 VAL A N 1
ATOM 790 C CA . VAL A 1 100 ? 26.905 1.601 -9.551 1.00 78.62 100 VAL A CA 1
ATOM 791 C C . VAL A 1 100 ? 26.152 2.066 -10.804 1.00 78.62 100 VAL A C 1
ATOM 793 O O . VAL A 1 100 ? 26.702 2.070 -11.908 1.00 78.62 100 VAL A O 1
ATOM 796 N N . LEU A 1 101 ? 24.870 2.399 -10.642 1.00 79.19 101 LEU A N 1
ATOM 797 C CA . LEU A 1 101 ? 24.087 3.018 -11.706 1.00 79.19 101 LEU A CA 1
ATOM 798 C C . LEU A 1 101 ? 24.725 4.360 -12.052 1.00 79.19 101 LEU A C 1
ATOM 800 O O . LEU A 1 101 ? 24.758 5.242 -11.206 1.00 79.19 101 LEU A O 1
ATOM 804 N N . ASP A 1 102 ? 25.187 4.515 -13.287 1.00 81.25 102 ASP A N 1
ATOM 805 C CA . ASP A 1 102 ? 25.729 5.772 -13.795 1.00 81.25 102 ASP A CA 1
ATOM 806 C C . ASP A 1 102 ? 24.866 6.248 -14.969 1.00 81.25 102 ASP A C 1
ATOM 808 O O . ASP A 1 102 ? 24.347 5.448 -15.757 1.00 81.25 102 ASP A O 1
ATOM 812 N N . ASN A 1 103 ? 24.721 7.560 -15.123 1.00 78.88 103 ASN A N 1
ATOM 813 C CA . ASN A 1 103 ? 24.093 8.141 -16.300 1.00 78.88 103 ASN A CA 1
ATOM 814 C C . ASN A 1 103 ? 24.984 7.875 -17.527 1.00 78.88 103 ASN A C 1
ATOM 816 O O . ASN A 1 103 ? 26.121 8.336 -17.600 1.00 78.88 103 ASN A O 1
ATOM 820 N N . PHE A 1 104 ? 24.471 7.156 -18.529 1.00 74.88 104 PHE A N 1
ATOM 821 C CA . PHE A 1 104 ? 25.256 6.769 -19.710 1.00 74.88 104 PHE A CA 1
ATOM 822 C C . PHE A 1 104 ? 25.729 7.944 -20.587 1.00 74.88 104 PHE A C 1
ATOM 824 O O . PHE A 1 104 ? 26.632 7.756 -21.408 1.00 74.88 104 PHE A O 1
ATOM 831 N N . ASN A 1 105 ? 25.147 9.135 -20.424 1.00 69.94 105 ASN A N 1
ATOM 832 C CA . ASN A 1 105 ? 25.543 10.350 -21.137 1.00 69.94 105 ASN A CA 1
ATOM 833 C C . ASN A 1 105 ? 26.581 11.169 -20.352 1.00 69.94 105 ASN A C 1
ATOM 835 O O . ASN A 1 105 ? 27.529 11.686 -20.951 1.00 69.94 105 ASN A O 1
ATOM 839 N N . THR A 1 106 ? 26.412 11.280 -19.029 1.00 71.31 106 THR A N 1
ATOM 840 C CA . THR A 1 106 ? 27.245 12.145 -18.171 1.00 71.31 106 THR A CA 1
ATOM 841 C C . THR A 1 106 ? 28.353 11.393 -17.430 1.00 71.31 106 THR A C 1
ATOM 843 O O . THR A 1 106 ? 29.334 12.003 -17.023 1.00 71.31 106 THR A O 1
ATOM 846 N N . GLN A 1 107 ? 28.239 10.066 -17.318 1.00 71.38 107 GLN A N 1
ATOM 847 C CA . GLN A 1 107 ? 29.057 9.182 -16.474 1.00 71.38 107 GLN A CA 1
ATOM 848 C C . GLN A 1 107 ? 28.997 9.499 -14.974 1.00 71.38 107 GLN A C 1
ATOM 850 O O . GLN A 1 107 ? 29.793 8.972 -14.199 1.00 71.38 107 GLN A O 1
ATOM 855 N N . GLU A 1 108 ? 28.056 10.339 -14.555 1.00 77.69 108 GLU A N 1
ATOM 856 C CA . GLU A 1 108 ? 27.831 10.638 -13.147 1.00 77.69 108 GLU A CA 1
ATOM 857 C C . GLU A 1 108 ? 27.006 9.527 -12.498 1.00 77.69 108 GLU A C 1
ATOM 859 O O . GLU A 1 108 ? 26.086 8.986 -13.117 1.00 77.69 108 GLU A O 1
ATOM 864 N N . GLY A 1 109 ? 27.317 9.214 -11.240 1.00 75.62 109 GLY A N 1
ATOM 865 C CA . GLY A 1 109 ? 26.547 8.254 -10.457 1.00 75.62 109 GLY A CA 1
ATOM 866 C C . GLY A 1 109 ? 25.104 8.718 -10.272 1.00 75.62 109 GLY A C 1
ATOM 867 O O . GLY A 1 109 ? 24.845 9.868 -9.914 1.00 75.62 109 GLY A O 1
ATOM 868 N N . VAL A 1 110 ? 24.158 7.815 -10.503 1.00 75.44 110 VAL A N 1
ATOM 869 C CA . VAL A 1 110 ? 22.741 8.024 -10.226 1.00 75.44 110 VAL A CA 1
ATOM 870 C C . VAL A 1 110 ? 22.557 7.982 -8.706 1.00 75.44 110 VAL A C 1
ATOM 872 O O . VAL A 1 110 ? 22.866 6.963 -8.084 1.00 75.44 110 VAL A O 1
ATOM 875 N N . PRO A 1 111 ? 22.080 9.069 -8.080 1.00 68.44 111 PRO A N 1
ATOM 876 C CA . PRO A 1 111 ? 21.900 9.114 -6.636 1.00 68.44 111 PRO A CA 1
ATOM 877 C C . PRO A 1 111 ? 20.847 8.100 -6.166 1.00 68.44 111 PRO A C 1
ATOM 879 O O . PRO A 1 111 ? 19.725 8.067 -6.674 1.00 68.44 111 PRO A O 1
ATOM 882 N N . ASP A 1 112 ? 21.214 7.299 -5.164 1.00 62.97 112 ASP A N 1
ATOM 883 C CA . ASP A 1 112 ? 20.328 6.346 -4.492 1.00 62.97 112 ASP A CA 1
ATOM 884 C C . ASP A 1 112 ? 19.548 7.066 -3.382 1.00 62.97 112 ASP A C 1
ATOM 886 O O . ASP A 1 112 ? 20.048 7.302 -2.278 1.00 62.97 112 ASP A O 1
ATOM 890 N N . PHE A 1 113 ? 18.335 7.509 -3.709 1.00 61.72 113 PHE A N 1
ATOM 891 C CA . PHE A 1 113 ? 17.434 8.127 -2.742 1.00 61.72 113 PHE A CA 1
ATOM 892 C C . PHE A 1 113 ? 16.534 7.064 -2.099 1.00 61.72 113 PHE A C 1
ATOM 894 O O . PHE A 1 113 ? 16.051 6.173 -2.800 1.00 61.72 113 PHE A O 1
ATOM 901 N N . PRO A 1 114 ? 16.208 7.181 -0.794 1.00 54.28 114 PRO A N 1
ATOM 902 C CA . PRO A 1 114 ? 15.220 6.319 -0.156 1.00 54.28 114 PRO A CA 1
ATOM 903 C C . PRO A 1 114 ? 13.930 6.291 -0.978 1.00 54.28 114 PRO A C 1
ATOM 905 O O . PRO A 1 114 ? 13.412 7.348 -1.341 1.00 54.28 114 PRO A O 1
ATOM 908 N N . VAL A 1 115 ? 13.420 5.090 -1.266 1.00 52.97 115 VAL A N 1
ATOM 909 C CA . VAL A 1 115 ? 12.231 4.884 -2.104 1.00 52.97 115 VAL A CA 1
ATOM 910 C C . VAL A 1 115 ? 11.022 5.590 -1.482 1.00 52.97 115 VAL A C 1
ATOM 912 O O . VAL A 1 115 ? 10.309 5.036 -0.645 1.00 52.97 115 VAL A O 1
ATOM 915 N N . ALA A 1 116 ? 10.762 6.823 -1.911 1.00 45.41 116 ALA A N 1
ATOM 916 C CA . ALA A 1 116 ? 9.457 7.440 -1.782 1.00 45.41 116 ALA A CA 1
ATOM 917 C C . ALA A 1 116 ? 8.572 6.806 -2.857 1.00 45.41 116 ALA A C 1
ATOM 919 O O . ALA A 1 116 ? 8.871 6.883 -4.047 1.00 45.41 116 ALA A O 1
ATOM 920 N N . VAL A 1 117 ? 7.502 6.130 -2.443 1.00 42.31 117 VAL A N 1
ATOM 921 C CA . VAL A 1 117 ? 6.524 5.524 -3.354 1.00 42.31 117 VAL A CA 1
ATOM 922 C C . VAL A 1 117 ? 5.738 6.651 -4.039 1.00 42.31 117 VAL A C 1
ATOM 924 O O . VAL A 1 117 ? 4.642 7.007 -3.618 1.00 42.31 117 VAL A O 1
ATOM 927 N N . GLY A 1 118 ? 6.336 7.258 -5.061 1.00 46.81 118 GLY A N 1
ATOM 928 C CA . GLY A 1 118 ? 5.765 8.308 -5.899 1.00 46.81 118 GLY A CA 1
ATOM 929 C C . GLY A 1 118 ? 6.135 8.058 -7.360 1.00 46.81 118 GLY A C 1
ATOM 930 O O . GLY A 1 118 ? 7.245 7.636 -7.668 1.00 46.81 118 GLY A O 1
ATOM 931 N N . GLU A 1 119 ? 5.184 8.261 -8.266 1.00 50.34 119 GLU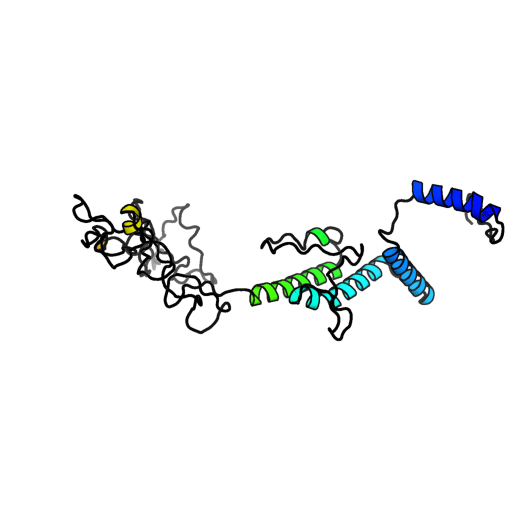 A N 1
ATOM 932 C CA . GLU A 1 119 ? 5.238 7.843 -9.678 1.00 50.34 119 GLU A CA 1
ATOM 933 C C . GLU A 1 119 ? 6.190 8.676 -10.569 1.00 50.34 119 GLU A C 1
ATOM 935 O O . GLU A 1 119 ?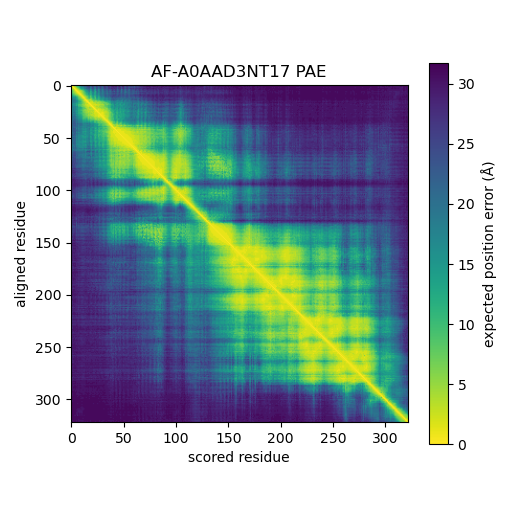 6.190 8.518 -11.784 1.00 50.34 119 GLU A O 1
ATOM 940 N N . SER A 1 120 ? 7.014 9.562 -10.002 1.00 53.25 120 SER A N 1
ATOM 941 C CA . SER A 1 120 ? 7.588 10.701 -10.737 1.00 53.25 120 SER A CA 1
ATOM 942 C C . SER A 1 120 ? 8.998 10.525 -11.317 1.00 53.25 120 SER A C 1
ATOM 944 O O . SER A 1 120 ? 9.474 11.433 -11.989 1.00 53.25 120 SER A O 1
ATOM 946 N N . SER A 1 121 ? 9.711 9.422 -11.067 1.00 54.22 121 SER A N 1
ATOM 947 C CA . SER A 1 121 ? 11.154 9.378 -11.390 1.00 54.22 121 SER A CA 1
ATOM 948 C C . SER A 1 121 ? 11.502 9.001 -12.837 1.00 54.22 121 SER A C 1
ATOM 950 O O . SER A 1 121 ? 12.617 9.269 -13.268 1.00 54.22 121 SER A O 1
ATOM 952 N N . ILE A 1 122 ? 10.588 8.396 -13.603 1.00 54.44 122 ILE A N 1
ATOM 953 C CA . ILE A 1 122 ? 10.893 7.915 -14.970 1.00 54.44 122 ILE A CA 1
ATOM 954 C C . ILE A 1 122 ? 10.548 8.965 -16.027 1.00 54.44 122 ILE A C 1
ATOM 956 O O . ILE A 1 122 ? 11.297 9.146 -16.986 1.00 54.44 122 ILE A O 1
ATOM 960 N N . SER A 1 123 ? 9.445 9.695 -15.831 1.00 56.09 123 SER A N 1
ATOM 961 C CA . SER A 1 123 ? 8.971 10.701 -16.786 1.00 56.09 123 SER A CA 1
ATOM 962 C C . SER A 1 123 ? 9.980 11.827 -16.991 1.00 56.09 123 SER A C 1
ATOM 964 O O . SER A 1 123 ? 10.125 12.316 -18.099 1.00 56.09 123 SER A O 1
ATOM 966 N N . SER A 1 124 ? 10.721 12.207 -15.947 1.00 58.00 124 SER A N 1
ATOM 967 C CA . SER A 1 124 ? 11.668 13.328 -16.004 1.00 58.00 124 SER A CA 1
ATOM 968 C C . SER A 1 124 ? 12.886 13.076 -16.898 1.00 58.00 124 SER A C 1
ATOM 970 O O . SER A 1 124 ? 13.490 14.032 -17.359 1.00 58.00 124 SER A O 1
ATOM 972 N N . ASN A 1 125 ? 13.248 11.812 -17.154 1.00 55.81 125 ASN A N 1
ATOM 973 C CA . ASN A 1 125 ? 14.410 11.455 -17.984 1.00 55.81 125 ASN A CA 1
ATOM 974 C C . ASN A 1 125 ? 14.046 11.191 -19.454 1.00 55.81 125 ASN A C 1
ATOM 976 O O . ASN A 1 125 ? 14.921 10.872 -20.255 1.00 55.81 125 ASN A O 1
ATOM 980 N N . THR A 1 126 ? 12.757 11.264 -19.784 1.00 57.66 126 THR A N 1
ATOM 981 C CA . THR A 1 126 ? 12.189 10.847 -21.073 1.00 57.66 126 THR A CA 1
ATOM 982 C C . THR A 1 126 ? 11.394 11.961 -21.759 1.00 57.66 126 THR A C 1
ATOM 984 O O . THR A 1 126 ? 10.925 11.799 -22.880 1.00 57.66 126 THR A O 1
ATOM 987 N N . THR A 1 127 ? 11.273 13.137 -21.129 1.00 59.97 127 THR A N 1
ATOM 988 C CA . THR A 1 127 ? 10.496 14.269 -21.664 1.00 59.97 127 THR A CA 1
ATOM 989 C C . THR A 1 127 ? 10.974 14.761 -23.027 1.00 59.97 127 THR A C 1
ATOM 991 O O . THR A 1 127 ? 10.171 15.290 -23.791 1.00 59.97 127 THR A O 1
ATOM 994 N N . ASP A 1 128 ? 12.257 14.577 -23.337 1.00 59.03 128 ASP A N 1
ATOM 995 C CA . ASP A 1 128 ? 12.893 15.151 -24.526 1.00 59.03 128 ASP A CA 1
ATOM 996 C C . ASP A 1 128 ? 12.780 14.253 -25.771 1.00 59.03 128 ASP A C 1
ATOM 998 O O . ASP A 1 128 ? 13.179 14.662 -26.859 1.00 59.03 128 ASP A O 1
ATOM 1002 N N . PHE A 1 129 ? 12.231 13.042 -25.631 1.00 56.03 129 PHE A N 1
ATOM 1003 C CA . PHE A 1 129 ? 12.231 12.010 -26.678 1.00 56.03 129 PHE A CA 1
ATOM 1004 C C . PHE A 1 129 ? 10.819 11.583 -27.143 1.00 56.03 129 PHE A C 1
ATOM 1006 O O . PHE A 1 129 ? 10.706 10.701 -27.989 1.00 56.03 129 PHE A O 1
ATOM 1013 N N . CYS A 1 130 ? 9.779 12.294 -26.675 1.00 55.44 130 CYS A N 1
ATOM 1014 C CA . CYS A 1 130 ? 8.319 12.128 -26.858 1.00 55.44 130 CYS A CA 1
ATOM 1015 C C . CYS A 1 130 ? 7.792 11.398 -28.123 1.00 55.44 130 CYS A C 1
ATOM 1017 O O . CYS A 1 130 ? 6.761 10.723 -28.043 1.00 55.44 130 CYS A O 1
ATOM 1019 N N . ASP A 1 131 ? 8.467 11.507 -29.269 1.00 61.28 131 ASP A N 1
ATOM 1020 C CA . ASP A 1 131 ? 7.974 11.061 -30.577 1.00 61.28 131 ASP A CA 1
ATOM 1021 C C . ASP A 1 131 ? 8.710 9.833 -31.173 1.00 61.28 131 ASP A C 1
ATOM 1023 O O . ASP A 1 131 ? 8.426 9.463 -32.313 1.00 61.28 131 ASP A O 1
ATOM 1027 N N . ASP A 1 132 ? 9.632 9.178 -30.449 1.00 66.88 132 ASP A N 1
ATOM 1028 C CA . ASP A 1 132 ? 10.358 7.992 -30.953 1.00 66.88 132 ASP A CA 1
ATOM 1029 C C . ASP A 1 132 ? 9.705 6.658 -30.517 1.00 66.88 132 ASP A C 1
ATOM 1031 O O . ASP A 1 132 ? 9.619 6.330 -29.327 1.00 66.88 132 ASP A O 1
ATOM 1035 N N . ASP A 1 133 ? 9.271 5.851 -31.497 1.00 74.88 133 ASP A N 1
ATOM 1036 C CA . ASP A 1 133 ? 8.639 4.535 -31.294 1.00 74.88 133 ASP A CA 1
ATOM 1037 C C . ASP A 1 133 ? 9.490 3.581 -30.428 1.00 74.88 133 ASP A C 1
ATOM 1039 O O . ASP A 1 133 ? 8.952 2.776 -29.656 1.00 74.88 133 ASP A O 1
ATOM 1043 N N . GLU A 1 134 ? 10.822 3.631 -30.535 1.00 71.81 134 GLU A N 1
ATOM 1044 C CA . GLU A 1 134 ? 11.708 2.766 -29.748 1.00 71.81 134 GLU A CA 1
ATOM 1045 C C . GLU A 1 134 ? 11.807 3.219 -28.289 1.00 71.81 134 GLU A C 1
ATOM 1047 O O . GLU A 1 134 ? 11.933 2.380 -27.388 1.00 71.81 134 GLU A O 1
ATOM 1052 N N . GLU A 1 135 ? 11.696 4.521 -28.036 1.00 71.88 135 GLU A N 1
ATOM 1053 C CA . GLU A 1 135 ? 11.695 5.069 -26.685 1.00 71.88 135 GLU A CA 1
ATOM 1054 C C . GLU A 1 135 ? 10.403 4.707 -25.942 1.00 71.88 135 GLU A C 1
ATOM 1056 O O . GLU A 1 135 ? 10.455 4.185 -24.823 1.00 71.88 135 GLU A O 1
ATOM 1061 N N . GLN A 1 136 ? 9.246 4.864 -26.593 1.00 73.25 136 GLN A N 1
ATOM 1062 C CA . GLN A 1 136 ? 7.955 4.454 -26.030 1.00 73.25 136 GLN A CA 1
ATOM 1063 C C . GLN A 1 136 ? 7.939 2.956 -25.682 1.00 73.25 136 GLN A C 1
ATOM 1065 O O . GLN A 1 136 ? 7.427 2.546 -24.632 1.00 73.25 136 GLN A O 1
ATOM 1070 N N . ARG A 1 137 ? 8.554 2.116 -26.526 1.00 81.12 137 ARG A N 1
ATOM 1071 C CA . ARG A 1 137 ? 8.708 0.678 -26.253 1.00 81.12 137 ARG A CA 1
ATOM 1072 C C . ARG A 1 137 ? 9.599 0.411 -25.043 1.00 81.12 137 ARG A C 1
ATOM 1074 O O . ARG A 1 137 ? 9.234 -0.415 -24.206 1.00 81.12 137 ARG A O 1
ATOM 1081 N N . LEU A 1 138 ? 10.724 1.113 -24.909 1.00 76.25 1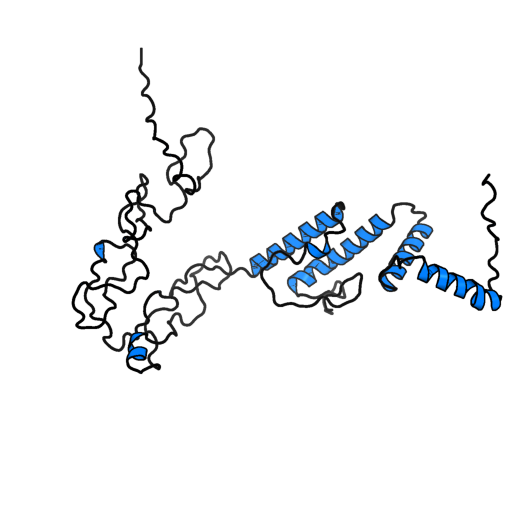38 LEU A N 1
ATOM 1082 C CA . LEU A 1 138 ? 11.602 0.985 -23.743 1.00 76.25 138 LEU A CA 1
ATOM 1083 C C . LEU A 1 138 ? 10.905 1.431 -22.447 1.00 76.25 138 LEU A C 1
ATOM 1085 O O . LEU A 1 138 ? 11.025 0.756 -21.423 1.00 76.25 138 LEU A O 1
ATOM 1089 N N . GLN A 1 139 ? 10.137 2.522 -22.487 1.00 73.75 139 GLN A N 1
ATOM 1090 C CA . GLN A 1 139 ? 9.332 2.968 -21.347 1.00 73.75 139 GLN A CA 1
ATOM 1091 C C . GLN A 1 139 ? 8.313 1.902 -20.929 1.00 73.75 139 GLN A C 1
ATOM 1093 O O . GLN A 1 139 ? 8.150 1.628 -19.736 1.00 73.75 139 GLN A O 1
ATOM 1098 N N . LEU A 1 140 ? 7.645 1.260 -21.892 1.00 80.69 140 LEU A N 1
ATOM 1099 C CA . LEU A 1 140 ? 6.722 0.162 -21.613 1.00 80.69 140 LEU A CA 1
ATOM 1100 C C . LEU A 1 140 ? 7.446 -1.035 -20.975 1.00 80.69 140 LEU A C 1
ATOM 1102 O O . LEU A 1 140 ? 6.980 -1.554 -19.959 1.00 80.69 140 LEU A O 1
ATOM 1106 N N . GLU A 1 141 ? 8.593 -1.448 -21.521 1.00 82.44 141 GLU A N 1
ATOM 1107 C CA . GLU A 1 141 ? 9.423 -2.530 -20.968 1.00 82.44 141 GLU A CA 1
ATOM 1108 C C . GLU A 1 141 ? 9.864 -2.230 -19.523 1.00 82.44 141 GLU A C 1
ATOM 1110 O O . GLU A 1 141 ? 9.730 -3.088 -18.642 1.00 82.44 141 GLU A O 1
ATOM 1115 N N . ALA A 1 142 ? 10.313 -1.000 -19.252 1.00 74.62 142 ALA A N 1
ATOM 1116 C CA . ALA A 1 142 ? 10.703 -0.548 -17.919 1.00 74.62 142 ALA A CA 1
ATOM 1117 C C . ALA A 1 142 ? 9.522 -0.550 -16.939 1.00 74.62 142 ALA A C 1
ATOM 1119 O O . ALA A 1 142 ? 9.634 -1.085 -15.833 1.00 74.62 142 ALA A O 1
ATOM 1120 N N . ASN A 1 143 ? 8.363 -0.030 -17.349 1.00 78.38 143 ASN A N 1
ATOM 1121 C CA . ASN A 1 143 ? 7.151 -0.037 -16.529 1.00 78.38 143 ASN A CA 1
ATOM 1122 C C . ASN A 1 143 ? 6.672 -1.462 -16.216 1.00 78.38 143 ASN A C 1
ATOM 1124 O O . ASN A 1 143 ? 6.260 -1.738 -15.087 1.00 78.38 143 ASN A O 1
ATOM 1128 N N . VAL A 1 144 ? 6.776 -2.389 -17.173 1.00 82.00 144 VAL A N 1
ATOM 1129 C CA . VAL A 1 144 ? 6.479 -3.812 -16.950 1.00 82.00 144 VAL A CA 1
ATOM 1130 C C . VAL A 1 144 ? 7.463 -4.429 -15.952 1.00 82.00 144 VAL A C 1
ATOM 1132 O O . VAL A 1 144 ? 7.032 -5.130 -15.032 1.00 82.00 144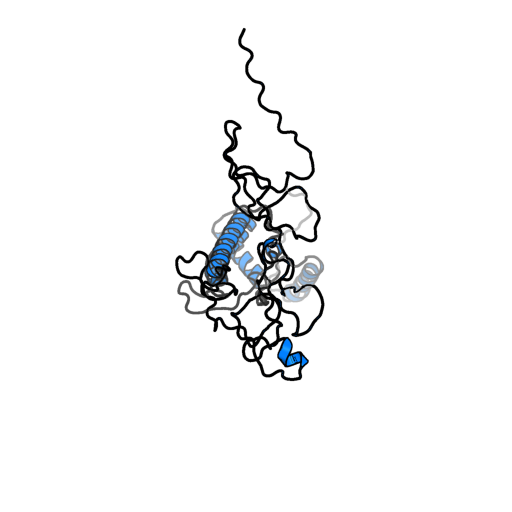 VAL A O 1
ATOM 1135 N N . ALA A 1 145 ? 8.766 -4.170 -16.091 1.00 73.88 145 ALA A N 1
ATOM 1136 C CA . ALA A 1 145 ? 9.787 -4.679 -15.173 1.00 73.88 145 ALA A CA 1
ATOM 1137 C C . ALA A 1 145 ? 9.584 -4.150 -13.741 1.00 73.88 145 ALA A C 1
ATOM 1139 O O . ALA A 1 145 ? 9.572 -4.925 -12.783 1.00 73.88 145 ALA A O 1
ATOM 1140 N N . LEU A 1 146 ? 9.320 -2.851 -13.596 1.00 76.38 146 LEU A N 1
ATOM 1141 C CA . LEU A 1 146 ? 9.001 -2.234 -12.308 1.00 76.38 146 LEU A CA 1
ATOM 1142 C C . LEU A 1 146 ? 7.686 -2.751 -11.729 1.00 76.38 146 LEU A C 1
ATOM 1144 O O . LEU A 1 146 ? 7.592 -2.960 -10.522 1.00 76.38 146 LEU A O 1
ATOM 1148 N N . GLY A 1 147 ? 6.680 -2.998 -12.570 1.00 76.62 147 GLY A N 1
ATOM 1149 C CA . GLY A 1 147 ? 5.427 -3.631 -12.166 1.00 76.62 147 GLY A CA 1
ATOM 1150 C C . GLY A 1 147 ? 5.655 -5.002 -11.526 1.00 76.62 147 GLY A C 1
ATOM 1151 O O . GLY A 1 147 ? 5.074 -5.286 -10.479 1.00 76.62 147 GLY A O 1
ATOM 1152 N N . LYS A 1 148 ? 6.557 -5.816 -12.092 1.00 77.31 148 LYS A N 1
ATOM 1153 C CA . LYS A 1 148 ? 6.934 -7.127 -11.533 1.00 77.31 148 LYS A CA 1
ATOM 1154 C C . LYS A 1 148 ? 7.629 -7.005 -10.179 1.00 77.31 148 LYS A C 1
ATOM 1156 O O . LYS A 1 148 ? 7.266 -7.732 -9.260 1.00 77.31 148 LYS A O 1
ATOM 1161 N N . VAL A 1 149 ? 8.564 -6.065 -10.019 1.00 75.06 149 VAL A N 1
ATOM 1162 C CA . VAL A 1 149 ? 9.217 -5.821 -8.717 1.00 75.06 149 VAL A CA 1
ATOM 1163 C C . VAL A 1 149 ? 8.211 -5.315 -7.686 1.00 75.06 149 VAL A C 1
ATOM 1165 O O . VAL A 1 149 ? 8.148 -5.847 -6.582 1.00 75.06 149 VAL A O 1
ATOM 1168 N N . LYS A 1 150 ? 7.351 -4.356 -8.054 1.00 75.31 150 LYS A N 1
ATOM 1169 C CA . LYS A 1 150 ? 6.264 -3.872 -7.186 1.00 75.31 150 LYS A CA 1
ATOM 1170 C C . LYS A 1 150 ? 5.333 -5.006 -6.760 1.00 75.31 150 LYS A C 1
ATOM 1172 O O . LYS A 1 150 ? 4.908 -5.037 -5.610 1.00 75.31 150 LYS A O 1
ATOM 1177 N N . GLN A 1 151 ? 5.016 -5.930 -7.665 1.00 76.38 151 GLN A N 1
ATOM 1178 C CA . GLN A 1 151 ? 4.204 -7.102 -7.355 1.00 76.38 151 GLN A CA 1
ATOM 1179 C C . GLN A 1 151 ? 4.937 -8.070 -6.415 1.00 76.38 151 GLN A C 1
ATOM 1181 O O . GLN A 1 151 ? 4.340 -8.491 -5.427 1.00 76.38 151 GLN A O 1
ATOM 1186 N N . GLY A 1 152 ? 6.215 -8.367 -6.664 1.00 71.12 152 GLY A N 1
ATOM 1187 C CA . GLY A 1 152 ? 7.024 -9.245 -5.808 1.00 71.12 152 GLY A CA 1
ATOM 1188 C C . GLY A 1 152 ? 7.284 -8.677 -4.408 1.00 71.12 152 GLY A C 1
ATOM 1189 O O . GLY A 1 152 ? 7.370 -9.427 -3.444 1.00 71.12 152 GLY A O 1
ATOM 1190 N N . LEU A 1 153 ? 7.335 -7.350 -4.275 1.00 76.56 153 LEU A N 1
ATOM 1191 C CA . LEU A 1 153 ? 7.432 -6.654 -2.987 1.00 76.56 153 LEU A CA 1
ATOM 1192 C C . LEU A 1 153 ? 6.062 -6.381 -2.347 1.00 76.56 153 LEU A C 1
ATOM 1194 O O . LEU A 1 153 ? 5.988 -5.817 -1.253 1.00 76.56 153 LEU A O 1
ATOM 1198 N N . SER A 1 154 ? 4.962 -6.741 -3.015 1.00 79.44 154 SER A N 1
ATOM 1199 C CA . SER A 1 154 ? 3.631 -6.476 -2.483 1.00 79.44 154 SER A CA 1
ATOM 1200 C C . SER A 1 154 ? 3.271 -7.474 -1.386 1.00 79.44 154 SER A C 1
ATOM 1202 O O . SER A 1 154 ? 3.200 -8.685 -1.595 1.00 79.44 154 SER A O 1
ATOM 1204 N N . VAL A 1 155 ? 2.997 -6.939 -0.201 1.00 83.56 155 VAL A N 1
ATOM 1205 C CA . VAL A 1 155 ? 2.476 -7.710 0.928 1.00 83.56 155 VAL A CA 1
ATOM 1206 C C . VAL A 1 155 ? 0.953 -7.834 0.851 1.00 83.56 155 VAL A C 1
ATOM 1208 O O . VAL A 1 155 ? 0.258 -7.006 0.258 1.00 83.56 155 VAL A O 1
ATOM 1211 N N . CYS A 1 156 ? 0.419 -8.876 1.479 1.00 83.50 156 CYS A N 1
ATOM 1212 C CA . CYS A 1 156 ? -0.995 -9.228 1.487 1.00 83.50 156 CYS A CA 1
ATOM 1213 C C . CYS A 1 156 ? -1.900 -8.112 2.023 1.00 83.50 156 CYS A C 1
ATOM 1215 O O . CYS A 1 156 ? -2.910 -7.786 1.400 1.00 83.50 156 CYS A O 1
ATOM 1217 N N . GLY A 1 157 ? -1.577 -7.527 3.178 1.00 80.50 157 GLY A N 1
ATOM 1218 C CA . GLY A 1 157 ? -2.373 -6.443 3.760 1.00 80.50 157 GLY A CA 1
ATOM 1219 C C . GLY A 1 157 ? -3.764 -6.848 4.285 1.00 80.50 157 GLY A C 1
ATOM 1220 O O . GLY A 1 157 ? -4.477 -6.005 4.836 1.00 80.50 157 GLY A O 1
ATOM 1221 N N . CYS A 1 158 ? -4.180 -8.114 4.182 1.00 80.81 158 CYS A N 1
ATOM 1222 C CA . CYS A 1 158 ? -5.371 -8.623 4.876 1.00 80.81 158 CYS A CA 1
ATOM 1223 C C . CYS A 1 158 ? -5.171 -8.598 6.402 1.00 80.81 158 CYS A C 1
ATOM 1225 O O . CYS A 1 158 ? -4.041 -8.518 6.880 1.00 80.81 158 CYS A O 1
ATOM 1227 N N . LYS A 1 159 ? -6.255 -8.647 7.189 1.00 84.75 159 LYS A N 1
ATOM 1228 C CA . LYS A 1 159 ? -6.135 -8.779 8.653 1.00 84.75 159 LYS A CA 1
ATOM 1229 C C . LYS A 1 159 ? -5.538 -10.148 8.994 1.00 84.75 159 LYS A C 1
ATOM 1231 O O . LYS A 1 159 ? -5.905 -11.148 8.377 1.00 84.75 159 LYS A O 1
ATOM 1236 N N . CYS A 1 160 ? -4.617 -10.185 9.953 1.00 82.88 160 CYS A N 1
ATOM 1237 C CA . CYS A 1 160 ? -4.051 -11.425 10.472 1.00 82.88 160 CYS A CA 1
ATOM 1238 C C . CYS A 1 160 ? -5.161 -12.343 11.019 1.00 82.88 160 CYS A C 1
ATOM 1240 O O . CYS A 1 160 ? -6.190 -11.886 11.509 1.00 82.88 160 CYS A O 1
ATOM 1242 N N . SER A 1 161 ? -4.961 -13.660 10.939 1.00 87.75 161 SER A N 1
ATOM 1243 C CA . SER A 1 161 ? -5.922 -14.642 11.450 1.00 87.75 161 SER A CA 1
ATOM 1244 C C . SER A 1 161 ? -5.949 -14.731 12.978 1.00 87.75 161 SER A C 1
ATOM 1246 O O . SER A 1 161 ? -6.837 -15.376 13.525 1.00 87.75 161 SER A O 1
ATOM 1248 N N . VAL A 1 162 ? -4.950 -14.157 13.656 1.00 85.00 162 VAL A N 1
ATOM 1249 C CA . VAL A 1 162 ? -4.798 -14.209 15.120 1.00 85.00 162 VAL A CA 1
ATOM 1250 C C . VAL A 1 162 ? -5.022 -12.842 15.759 1.00 85.00 162 VAL A C 1
ATOM 1252 O O . VAL A 1 162 ? -5.629 -12.770 16.816 1.00 85.00 162 VAL A O 1
ATOM 1255 N N . CYS A 1 163 ? -4.553 -11.759 15.135 1.00 87.12 163 CYS A N 1
ATOM 1256 C CA . CYS A 1 163 ? -4.683 -10.395 15.648 1.00 87.12 163 CYS A CA 1
ATOM 1257 C C . CYS A 1 163 ? -5.175 -9.430 14.558 1.00 87.12 163 CYS A C 1
ATOM 1259 O O . CYS A 1 163 ? -5.461 -9.831 13.434 1.00 87.12 163 CYS A O 1
ATOM 1261 N N . PHE A 1 164 ? -5.263 -8.139 14.862 1.00 84.88 164 PHE A N 1
ATOM 1262 C CA . PHE A 1 164 ? -5.828 -7.138 13.955 1.00 84.88 164 PHE A CA 1
ATOM 1263 C C . PHE A 1 164 ? -4.790 -6.444 13.059 1.00 84.88 164 PHE A C 1
ATOM 1265 O O . PHE A 1 164 ? -5.162 -5.644 12.198 1.00 84.88 164 PHE A O 1
ATOM 1272 N N . TRP A 1 165 ? -3.499 -6.751 13.218 1.00 82.94 165 TRP A N 1
ATOM 1273 C CA . TRP A 1 165 ? -2.447 -6.252 12.329 1.00 82.94 165 TRP A CA 1
ATOM 1274 C C . TRP A 1 165 ? -2.551 -6.804 10.906 1.00 82.94 165 TRP A C 1
ATOM 1276 O O . TRP A 1 165 ? -3.208 -7.811 10.633 1.00 82.94 165 TRP A O 1
ATOM 1286 N N . ARG A 1 166 ? -1.882 -6.109 9.985 1.00 86.06 166 ARG A N 1
ATOM 1287 C CA . ARG A 1 166 ? -1.840 -6.448 8.563 1.00 86.06 166 ARG A CA 1
ATOM 1288 C C . ARG A 1 166 ? -0.918 -7.646 8.327 1.00 86.06 166 ARG A C 1
ATOM 1290 O O . ARG A 1 166 ? 0.151 -7.750 8.920 1.00 86.06 166 ARG A O 1
ATOM 1297 N N . CYS A 1 167 ? -1.351 -8.544 7.453 1.00 82.81 167 CYS A N 1
ATOM 1298 C CA . CYS A 1 167 ? -0.571 -9.670 6.971 1.00 82.81 167 CYS A CA 1
ATOM 1299 C C . CYS A 1 167 ? 0.621 -9.165 6.154 1.00 82.81 167 CYS A C 1
ATOM 1301 O O . CYS A 1 167 ? 0.435 -8.362 5.233 1.00 82.81 167 CYS A O 1
ATOM 1303 N N . VAL A 1 168 ? 1.811 -9.664 6.481 1.00 85.12 168 VAL A N 1
ATOM 1304 C CA . VAL A 1 168 ? 3.076 -9.301 5.816 1.00 85.12 168 VAL A CA 1
ATOM 1305 C C . VAL A 1 168 ? 3.548 -10.364 4.821 1.00 85.12 168 VAL A C 1
ATOM 1307 O O . VAL A 1 168 ? 4.590 -10.202 4.202 1.00 85.12 168 VAL A O 1
ATOM 1310 N N . MET A 1 169 ? 2.778 -11.442 4.658 1.00 80.75 169 MET A N 1
ATOM 1311 C CA . MET A 1 169 ? 3.042 -12.483 3.661 1.00 80.75 169 MET A CA 1
ATOM 1312 C C . MET A 1 169 ? 2.843 -11.951 2.237 1.00 80.75 169 MET A C 1
ATOM 1314 O O . MET A 1 169 ? 2.234 -10.896 2.042 1.00 80.75 169 MET A O 1
ATOM 1318 N N . GLU A 1 170 ? 3.296 -12.715 1.244 1.00 78.94 170 GLU A N 1
ATOM 1319 C CA . GLU A 1 170 ? 3.119 -12.401 -0.177 1.00 78.94 170 GLU A CA 1
ATOM 1320 C C . GLU A 1 170 ? 1.649 -12.133 -0.533 1.00 78.94 170 GLU A C 1
ATOM 1322 O O . GLU A 1 170 ? 0.722 -12.802 -0.058 1.00 78.94 170 GLU A O 1
ATOM 1327 N N . LYS A 1 171 ? 1.408 -11.128 -1.376 1.00 83.06 171 LYS A N 1
ATOM 1328 C CA . LYS A 1 171 ? 0.060 -10.796 -1.827 1.00 83.06 171 LYS A CA 1
ATOM 1329 C C . LYS A 1 171 ? -0.592 -11.963 -2.571 1.00 83.06 171 LYS A C 1
ATOM 1331 O O . LYS A 1 171 ? -0.085 -12.442 -3.573 1.00 83.06 171 LYS A O 1
ATOM 1336 N N . GLY A 1 172 ? -1.784 -12.354 -2.118 1.00 77.19 172 GLY A N 1
ATOM 1337 C CA . GLY A 1 172 ? -2.570 -13.421 -2.747 1.00 77.19 172 GLY A CA 1
ATOM 1338 C C . GLY A 1 172 ? -2.216 -14.839 -2.290 1.00 77.19 172 GLY A C 1
ATOM 1339 O O . GLY A 1 172 ? -2.683 -15.790 -2.910 1.00 77.19 172 GLY A O 1
ATOM 1340 N N . HIS A 1 173 ? -1.433 -14.996 -1.216 1.00 78.81 173 HIS A N 1
ATOM 1341 C CA . HIS A 1 173 ? -1.158 -16.309 -0.630 1.00 78.81 173 HIS A CA 1
ATOM 1342 C C . HIS A 1 173 ? -2.448 -17.039 -0.192 1.00 78.81 173 HIS A C 1
ATOM 1344 O O . HIS A 1 173 ? -3.411 -16.411 0.255 1.00 78.81 173 HIS A O 1
ATOM 1350 N N . GLY A 1 174 ? -2.458 -18.372 -0.308 1.00 77.75 174 GLY A N 1
ATOM 1351 C CA . GLY A 1 174 ? -3.612 -19.221 0.038 1.00 77.75 174 GLY A CA 1
ATOM 1352 C C . GLY A 1 174 ? -3.683 -19.655 1.509 1.00 77.75 174 GLY A C 1
ATOM 1353 O O . GLY A 1 174 ? -4.681 -20.234 1.932 1.00 77.75 174 GLY A O 1
ATOM 1354 N N . ASP A 1 175 ? -2.629 -19.393 2.281 1.00 82.19 175 ASP A N 1
ATOM 1355 C CA . ASP A 1 175 ? -2.514 -19.816 3.681 1.00 82.19 175 ASP A CA 1
ATOM 1356 C C . ASP A 1 175 ? -3.202 -18.867 4.677 1.00 82.19 175 ASP A C 1
ATOM 1358 O O . ASP A 1 175 ? -3.723 -17.805 4.335 1.00 82.19 175 ASP A O 1
ATOM 1362 N N . ARG A 1 176 ? -3.153 -19.220 5.969 1.00 84.94 176 ARG A N 1
ATOM 1363 C CA . ARG A 1 176 ? -3.595 -18.332 7.055 1.00 84.94 176 ARG A CA 1
ATOM 1364 C C . ARG A 1 176 ? -2.777 -17.039 7.091 1.00 84.94 176 ARG A C 1
ATOM 1366 O O . ARG A 1 176 ? -1.551 -17.059 7.058 1.00 84.94 176 ARG A O 1
ATOM 1373 N N . HIS A 1 177 ? -3.466 -15.908 7.225 1.00 84.62 177 HIS A N 1
ATOM 1374 C CA . HIS A 1 177 ? -2.837 -14.589 7.280 1.00 84.62 177 HIS A CA 1
ATOM 1375 C C . HIS A 1 177 ? -2.007 -14.391 8.557 1.00 84.62 177 HIS A C 1
ATOM 1377 O O . HIS A 1 177 ? -2.545 -14.420 9.666 1.00 84.62 177 HIS A O 1
ATOM 1383 N N . SER A 1 178 ? -0.714 -14.100 8.411 1.00 83.88 178 SER A N 1
ATOM 1384 C CA . SER A 1 178 ? 0.213 -13.880 9.526 1.00 83.88 178 SER A CA 1
ATOM 1385 C C . SER A 1 178 ? 0.866 -12.501 9.453 1.00 83.88 178 SER A C 1
ATOM 1387 O O . SER A 1 178 ? 1.354 -12.085 8.404 1.00 83.88 178 SER A O 1
ATOM 1389 N N . CYS A 1 179 ? 0.893 -11.786 10.580 1.00 84.56 179 CYS A N 1
ATOM 1390 C CA . CYS A 1 179 ? 1.690 -10.564 10.725 1.00 84.56 179 CYS A CA 1
ATOM 1391 C C . CYS A 1 179 ? 3.148 -10.843 11.134 1.00 84.56 179 CYS A C 1
ATOM 1393 O O . CYS A 1 179 ? 3.911 -9.898 11.286 1.00 84.56 179 CYS A O 1
ATOM 1395 N N . MET A 1 180 ? 3.516 -12.115 11.357 1.00 80.12 180 MET A N 1
ATOM 1396 C CA . MET A 1 180 ? 4.829 -12.561 11.859 1.00 80.12 180 MET A CA 1
ATOM 1397 C C . MET A 1 180 ? 5.286 -11.922 13.185 1.00 80.12 180 MET A C 1
ATOM 1399 O O . MET A 1 180 ? 6.454 -12.013 13.552 1.00 80.12 180 MET A O 1
ATOM 1403 N N . GLY A 1 181 ? 4.370 -11.289 13.919 1.00 80.94 181 GLY A N 1
ATOM 1404 C CA . GLY A 1 181 ? 4.631 -10.693 15.225 1.00 80.94 181 GLY A CA 1
ATOM 1405 C C . GLY A 1 181 ? 4.212 -11.588 16.391 1.00 80.94 181 GLY A C 1
ATOM 1406 O O . GLY A 1 181 ? 3.751 -12.712 16.217 1.00 80.94 181 GLY A O 1
ATOM 1407 N N . SER A 1 182 ? 4.299 -11.043 17.605 1.00 86.31 182 SER A N 1
ATOM 1408 C CA . SER A 1 182 ? 3.856 -11.706 18.842 1.00 86.31 182 SER A CA 1
ATOM 1409 C C . SER A 1 182 ? 2.335 -11.864 18.955 1.00 86.31 182 SER A C 1
ATOM 1411 O O . SER A 1 182 ? 1.863 -12.539 19.863 1.00 86.31 182 SER A O 1
ATOM 1413 N N . HIS A 1 183 ? 1.565 -11.209 18.079 1.00 85.75 183 HIS A N 1
ATOM 1414 C CA . HIS A 1 183 ? 0.099 -11.093 18.120 1.00 85.75 183 HIS A CA 1
ATOM 1415 C C . HIS A 1 183 ? -0.478 -10.420 19.373 1.00 85.75 183 HIS A C 1
ATOM 1417 O O . HIS A 1 183 ? -1.693 -10.246 19.456 1.00 85.75 183 HIS A O 1
ATOM 1423 N N . LEU A 1 184 ? 0.366 -9.988 20.308 1.00 87.94 184 LEU A N 1
ATOM 1424 C CA . LEU A 1 184 ? -0.021 -9.325 21.547 1.00 87.94 184 LEU A CA 1
ATOM 1425 C C . LEU A 1 184 ? 0.154 -7.818 21.415 1.00 87.94 184 LEU A C 1
ATOM 1427 O O . LEU A 1 184 ? 1.113 -7.344 20.804 1.00 87.94 184 LEU A O 1
ATOM 1431 N N . CYS A 1 185 ? -0.774 -7.063 21.991 1.00 90.38 185 CYS A N 1
ATOM 1432 C CA . CYS A 1 185 ? -0.641 -5.622 22.070 1.00 90.38 185 CYS A CA 1
ATOM 1433 C C . CYS A 1 185 ? 0.540 -5.255 22.983 1.00 90.38 185 CYS A C 1
ATOM 1435 O O . CYS A 1 185 ? 0.622 -5.703 24.124 1.00 90.38 185 CYS A O 1
ATOM 1437 N N . THR A 1 186 ? 1.456 -4.438 22.468 1.00 89.31 186 THR A N 1
ATOM 1438 C CA . THR A 1 186 ? 2.644 -3.961 23.192 1.00 89.31 186 THR A CA 1
ATOM 1439 C C . THR A 1 186 ? 2.448 -2.584 23.816 1.00 89.31 186 THR A C 1
ATOM 1441 O O . THR A 1 186 ? 3.384 -2.039 24.388 1.00 89.31 186 THR A O 1
ATOM 1444 N N . GLU A 1 187 ? 1.250 -2.015 23.697 1.00 91.19 187 GLU A N 1
ATOM 1445 C CA . GLU A 1 187 ? 0.931 -0.704 24.250 1.00 91.19 187 GLU A CA 1
ATOM 1446 C C . GLU A 1 187 ? 0.676 -0.778 25.757 1.00 91.19 187 GLU A C 1
ATOM 1448 O O . GLU A 1 187 ? 0.237 -1.799 26.302 1.00 91.19 187 GLU A O 1
ATOM 1453 N N . ASN A 1 188 ? 0.914 0.341 26.435 1.00 94.31 188 ASN A N 1
ATOM 1454 C CA . ASN A 1 188 ? 0.653 0.474 27.860 1.00 94.31 188 ASN A CA 1
ATOM 1455 C C . ASN A 1 188 ? -0.850 0.500 28.152 1.00 94.31 188 ASN A C 1
ATOM 1457 O O . ASN A 1 188 ? -1.637 1.122 27.439 1.00 94.31 188 ASN A O 1
ATOM 1461 N N . CYS A 1 189 ? -1.250 -0.117 29.263 1.00 93.19 189 CYS A N 1
ATOM 1462 C CA . CYS A 1 189 ? -2.616 -0.059 29.762 1.00 93.19 189 CYS A CA 1
ATOM 1463 C C . CYS A 1 189 ? -3.018 1.391 30.058 1.00 93.19 189 CYS A C 1
ATOM 1465 O O . CYS A 1 189 ? -2.494 2.023 30.980 1.00 93.19 189 CYS A O 1
ATOM 1467 N N . SER A 1 190 ? -4.027 1.882 29.339 1.00 91.38 190 SER A N 1
ATOM 1468 C CA . SER A 1 190 ? -4.529 3.254 29.440 1.00 91.38 190 SER A CA 1
ATOM 1469 C C . SER A 1 190 ? -5.061 3.597 30.835 1.00 91.38 190 SER A C 1
ATOM 1471 O O . SER A 1 190 ? -5.167 4.772 31.181 1.00 91.38 190 SER A O 1
ATOM 1473 N N . TYR A 1 191 ? -5.405 2.589 31.639 1.00 89.81 191 TYR A N 1
ATOM 1474 C CA . TYR A 1 191 ? -5.931 2.751 32.993 1.00 89.81 191 TYR A CA 1
ATOM 1475 C C . TYR A 1 191 ? -4.824 2.756 34.049 1.00 89.81 191 TYR A C 1
ATOM 1477 O O . TYR A 1 191 ? -4.756 3.701 34.829 1.00 89.81 191 TYR A O 1
ATOM 1485 N N . CYS A 1 192 ? -3.914 1.772 34.037 1.00 90.75 192 CYS A N 1
ATOM 1486 C CA . CYS A 1 192 ? -2.760 1.751 34.948 1.00 90.75 192 CYS A CA 1
ATOM 1487 C C . CYS A 1 192 ? -1.903 3.010 34.791 1.00 90.75 192 CYS A C 1
ATOM 1489 O O . CYS A 1 192 ? -1.482 3.593 35.786 1.00 90.75 192 CYS A O 1
ATOM 1491 N N . THR A 1 193 ? -1.709 3.478 33.553 1.00 90.62 193 THR A N 1
ATOM 1492 C CA . THR A 1 193 ? -0.925 4.693 33.295 1.00 90.62 193 THR A CA 1
ATOM 1493 C C . THR A 1 193 ? -1.548 5.925 33.960 1.00 90.62 193 THR A C 1
ATOM 1495 O O . THR A 1 193 ? -0.820 6.773 34.469 1.00 90.62 193 THR A O 1
ATOM 1498 N N . ARG A 1 194 ? -2.886 6.009 34.055 1.00 86.19 194 ARG A N 1
ATOM 1499 C CA . ARG A 1 194 ? -3.574 7.089 34.795 1.00 86.19 194 ARG A CA 1
ATOM 1500 C C . ARG A 1 194 ? -3.390 6.988 36.310 1.00 86.19 194 ARG A C 1
ATOM 1502 O O . ARG A 1 194 ? -3.439 8.007 36.986 1.00 86.19 194 ARG A O 1
ATOM 1509 N N . GLU A 1 195 ? -3.172 5.784 36.830 1.00 86.44 195 GLU A N 1
ATOM 1510 C CA . GLU A 1 195 ? -2.855 5.524 38.241 1.00 86.44 195 GLU A CA 1
ATOM 1511 C C . GLU A 1 195 ? -1.354 5.689 38.558 1.00 86.44 195 GLU A C 1
ATOM 1513 O O . GLU A 1 195 ? -0.940 5.454 39.691 1.00 86.44 195 GLU A O 1
ATOM 1518 N N . GLY A 1 196 ? -0.529 6.083 37.578 1.00 86.50 196 GLY A N 1
ATOM 1519 C CA . GLY A 1 196 ? 0.921 6.242 37.734 1.00 86.50 196 GLY A CA 1
ATOM 1520 C C . GLY A 1 196 ? 1.744 4.972 37.478 1.00 86.50 196 GLY A C 1
ATOM 1521 O O . GLY A 1 196 ? 2.957 4.991 37.675 1.00 86.50 196 GLY A O 1
ATOM 1522 N N . ASP A 1 197 ? 1.122 3.883 37.018 1.00 87.69 197 ASP A N 1
ATOM 1523 C CA . ASP A 1 197 ? 1.801 2.647 36.614 1.00 87.69 197 ASP A CA 1
ATOM 1524 C C . ASP A 1 197 ? 1.890 2.534 35.081 1.00 87.69 197 ASP A C 1
ATOM 1526 O O . ASP A 1 197 ? 0.952 2.118 34.396 1.00 87.69 197 ASP A O 1
ATOM 1530 N N . SER A 1 198 ? 3.060 2.874 34.544 1.00 84.06 198 SER A N 1
ATOM 1531 C CA . SER A 1 198 ? 3.378 2.772 33.112 1.00 84.06 198 SER A CA 1
ATOM 1532 C C . SER A 1 198 ? 4.086 1.463 32.732 1.00 84.06 198 SER A C 1
ATOM 1534 O O . SER A 1 198 ? 4.580 1.350 31.615 1.00 84.06 198 SER A O 1
ATOM 1536 N N . LEU A 1 199 ? 4.180 0.481 33.634 1.00 87.62 199 LEU A N 1
ATOM 1537 C CA . LEU A 1 199 ? 4.815 -0.816 33.343 1.00 87.62 199 LEU A CA 1
ATOM 1538 C C . LEU A 1 199 ? 3.796 -1.886 32.937 1.00 87.62 199 LEU A C 1
ATOM 1540 O O . LEU A 1 199 ? 4.145 -2.898 32.327 1.00 87.62 199 LEU A O 1
ATOM 1544 N N . SER A 1 200 ? 2.525 -1.677 33.274 1.00 90.38 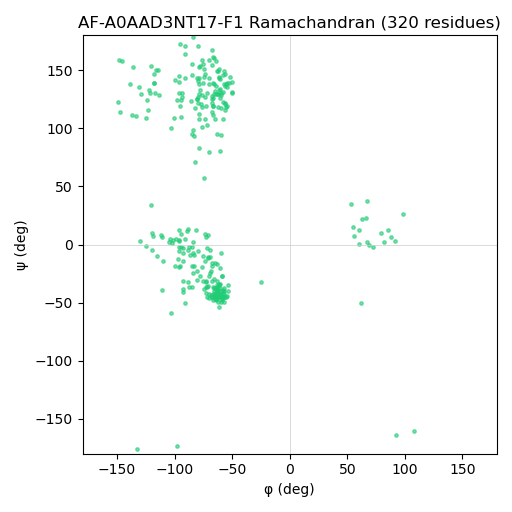200 SER A N 1
ATOM 1545 C CA . SER A 1 200 ? 1.445 -2.586 32.905 1.00 90.38 200 SER A CA 1
ATOM 1546 C C . SER A 1 200 ? 1.105 -2.485 31.414 1.00 90.38 200 SER A C 1
ATOM 1548 O O . SER A 1 200 ? 0.472 -1.523 30.984 1.00 90.38 200 SER A O 1
ATOM 1550 N N . LEU A 1 201 ? 1.464 -3.512 30.641 1.00 91.12 201 LEU A N 1
ATOM 1551 C CA . LEU A 1 201 ? 1.092 -3.662 29.228 1.00 91.12 201 LEU A CA 1
ATOM 1552 C C . LEU A 1 201 ? -0.367 -4.109 29.046 1.00 91.12 201 LEU A C 1
ATOM 1554 O O . LEU A 1 201 ? -0.979 -4.680 29.956 1.00 91.12 201 LEU A O 1
ATOM 1558 N N . CYS A 1 202 ? -0.912 -3.857 27.858 1.00 93.12 202 CYS A N 1
ATOM 1559 C CA . CYS A 1 202 ? -2.214 -4.347 27.426 1.00 93.12 202 CYS A CA 1
ATOM 1560 C C . CYS A 1 202 ? -2.262 -5.887 27.388 1.00 93.12 202 CYS A C 1
ATOM 1562 O O . CYS A 1 202 ? -1.286 -6.545 27.033 1.00 93.12 202 CYS A O 1
ATOM 1564 N N . GLY A 1 203 ? -3.409 -6.464 27.751 1.00 89.69 203 GLY A N 1
ATOM 1565 C CA . GLY A 1 203 ? -3.663 -7.906 27.683 1.00 89.69 203 GLY A CA 1
ATOM 1566 C C . GLY A 1 203 ? -4.390 -8.357 26.411 1.00 89.69 203 GLY A C 1
ATOM 1567 O O . GLY A 1 203 ? -4.646 -9.548 26.263 1.00 89.69 203 GLY A O 1
ATOM 1568 N N . ASP A 1 204 ? -4.757 -7.426 25.525 1.00 90.62 204 ASP A N 1
ATOM 1569 C CA . ASP A 1 204 ? -5.508 -7.702 24.296 1.00 90.62 204 ASP A CA 1
ATOM 1570 C C . ASP A 1 204 ? -4.582 -7.980 23.086 1.00 90.62 204 ASP A C 1
ATOM 1572 O O . ASP A 1 204 ? -3.358 -7.822 23.134 1.00 90.62 204 ASP A O 1
ATOM 1576 N N . LEU A 1 205 ? -5.171 -8.429 21.972 1.00 90.88 205 LEU A N 1
ATOM 1577 C CA . LEU A 1 205 ? -4.453 -8.777 20.739 1.00 90.88 205 LEU A CA 1
ATOM 1578 C C . LEU A 1 205 ? -3.958 -7.537 19.982 1.00 90.88 205 LEU A C 1
ATOM 1580 O O . LEU A 1 205 ? -4.628 -6.510 19.932 1.00 90.88 205 LEU A O 1
ATOM 1584 N N . ALA A 1 206 ? -2.808 -7.647 19.319 1.00 85.38 206 ALA A N 1
ATOM 1585 C CA . ALA A 1 206 ? -2.180 -6.546 18.593 1.00 85.38 206 ALA A CA 1
ATOM 1586 C C . ALA A 1 206 ? -3.109 -5.923 17.533 1.00 85.38 206 ALA A C 1
ATOM 1588 O O . ALA A 1 206 ? -3.773 -6.635 16.775 1.00 85.38 206 ALA A O 1
ATOM 1589 N N . GLY A 1 207 ? -3.124 -4.589 17.461 1.00 83.19 207 GLY A N 1
ATOM 1590 C CA . GLY A 1 207 ? -3.925 -3.826 16.498 1.00 83.19 207 GLY A CA 1
ATOM 1591 C C . GLY A 1 207 ? -5.401 -3.673 16.856 1.00 83.19 207 GLY A C 1
ATOM 1592 O O . GLY A 1 207 ? -6.175 -3.261 15.994 1.00 83.19 207 GLY A O 1
ATOM 1593 N N . HIS A 1 208 ? -5.808 -4.055 18.070 1.00 85.75 208 HIS A N 1
ATOM 1594 C CA . HIS A 1 208 ? -7.157 -3.770 18.541 1.00 85.75 208 HIS A CA 1
ATOM 1595 C C . HIS A 1 208 ? -7.399 -2.253 18.600 1.00 85.75 208 HIS A C 1
ATOM 1597 O O . HIS A 1 208 ? -6.475 -1.468 18.808 1.00 85.75 208 HIS A O 1
ATOM 1603 N N . GLU A 1 209 ? -8.653 -1.854 18.415 1.00 82.31 209 GLU A N 1
ATOM 1604 C CA . GLU A 1 209 ? -9.095 -0.469 18.584 1.00 82.31 209 GLU A CA 1
ATOM 1605 C C . GLU A 1 209 ? -9.563 -0.242 20.035 1.00 82.31 209 GLU A C 1
ATOM 1607 O O . GLU A 1 209 ? -9.817 -1.203 20.767 1.00 82.31 209 GLU A O 1
ATOM 1612 N N . GLY A 1 210 ? -9.685 1.020 20.458 1.00 83.69 210 GLY A N 1
ATOM 1613 C CA . GLY A 1 210 ? -10.159 1.386 21.799 1.00 83.69 210 GLY A CA 1
ATOM 1614 C C . GLY A 1 210 ? -9.047 1.568 22.839 1.00 83.69 210 GLY A C 1
ATOM 1615 O O . GLY A 1 210 ? -7.876 1.743 22.504 1.00 83.69 210 GLY A O 1
ATOM 1616 N N . ASN A 1 211 ? -9.425 1.574 24.118 1.00 88.19 211 ASN A N 1
ATOM 1617 C CA . ASN A 1 211 ? -8.496 1.748 25.231 1.00 88.19 211 ASN A CA 1
ATOM 1618 C C . ASN A 1 211 ? -7.757 0.439 25.536 1.00 88.19 211 ASN A C 1
ATOM 1620 O O . ASN A 1 211 ? -8.335 -0.647 25.546 1.00 88.19 211 ASN A O 1
ATOM 1624 N N . HIS A 1 212 ? -6.484 0.554 25.902 1.00 89.94 212 HIS A N 1
ATOM 1625 C CA . HIS A 1 212 ? -5.662 -0.588 26.283 1.00 89.94 212 HIS A CA 1
ATOM 1626 C C . HIS A 1 212 ? -5.951 -1.008 27.724 1.00 89.94 212 HIS A C 1
ATOM 1628 O O . HIS A 1 212 ? -5.860 -0.197 28.650 1.00 89.94 212 HIS A O 1
ATOM 1634 N N . ASN A 1 213 ? -6.264 -2.286 27.933 1.00 88.81 213 ASN A N 1
ATOM 1635 C CA . ASN A 1 213 ? -6.586 -2.833 29.246 1.00 88.81 213 ASN A CA 1
ATOM 1636 C C . ASN A 1 213 ? -5.661 -4.011 29.573 1.00 88.81 213 ASN A C 1
ATOM 1638 O O . ASN A 1 213 ? -5.602 -4.987 28.832 1.00 88.81 213 ASN A O 1
ATOM 1642 N N . CYS A 1 214 ? -4.956 -3.949 30.705 1.00 91.94 214 CYS A N 1
ATOM 1643 C CA . CYS A 1 214 ? -4.028 -5.005 31.123 1.00 91.94 214 CYS A CA 1
ATOM 1644 C C . CYS A 1 214 ? -4.713 -6.330 31.498 1.00 91.94 214 CYS A C 1
ATOM 1646 O O . CYS A 1 214 ? -4.027 -7.338 31.640 1.00 91.94 214 CYS A O 1
ATOM 1648 N N . LYS A 1 215 ? -6.036 -6.332 31.732 1.00 87.50 215 LYS A N 1
ATOM 1649 C CA . LYS A 1 215 ? -6.845 -7.461 32.241 1.00 87.50 215 LYS A CA 1
ATOM 1650 C C . LYS A 1 215 ? -6.372 -8.058 33.578 1.00 87.50 215 LYS A C 1
ATOM 1652 O O . LYS A 1 215 ? -6.907 -9.070 34.017 1.00 87.50 215 LYS A O 1
ATOM 1657 N N . ARG A 1 216 ? -5.391 -7.440 34.248 1.00 86.06 216 ARG A N 1
ATOM 1658 C CA . ARG A 1 216 ? -4.862 -7.871 35.557 1.00 86.06 216 ARG A CA 1
ATOM 1659 C C . ARG A 1 216 ? -5.635 -7.268 36.727 1.00 86.06 216 ARG A C 1
ATOM 1661 O O . ARG A 1 216 ? -5.744 -7.895 37.775 1.00 86.06 216 ARG A O 1
ATOM 1668 N N . LYS A 1 217 ? -6.150 -6.049 36.554 1.00 82.62 217 LYS A N 1
ATOM 1669 C CA . LYS A 1 217 ? -6.974 -5.330 37.531 1.00 82.62 217 LYS A CA 1
ATOM 1670 C C . LYS A 1 217 ? -8.337 -5.012 36.919 1.00 82.62 217 LYS A C 1
ATOM 1672 O O . LYS A 1 217 ? -8.466 -4.839 35.707 1.00 82.62 217 LYS A O 1
ATOM 1677 N N . ASN A 1 218 ? -9.347 -4.869 37.772 1.00 83.69 218 ASN A N 1
ATOM 1678 C CA . ASN A 1 218 ? -10.680 -4.435 37.358 1.00 83.69 218 ASN A CA 1
ATOM 1679 C C . ASN A 1 218 ? -10.709 -2.914 37.151 1.00 83.69 218 ASN A C 1
ATOM 1681 O O . ASN A 1 218 ? -11.107 -2.164 38.037 1.00 83.69 218 ASN A O 1
ATOM 1685 N N . HIS A 1 219 ? -10.274 -2.466 35.974 1.00 84.19 219 HIS A N 1
ATOM 1686 C CA . HIS A 1 219 ? -10.271 -1.045 35.605 1.00 84.19 219 HIS A CA 1
ATOM 1687 C C . HIS A 1 219 ? -11.610 -0.528 35.073 1.00 84.19 219 HIS A C 1
ATOM 1689 O O . HIS A 1 219 ? -11.840 0.677 35.015 1.00 84.19 219 HIS A O 1
ATOM 1695 N N . THR A 1 220 ? -12.486 -1.433 34.653 1.00 86.50 220 THR A N 1
ATOM 1696 C CA . THR A 1 220 ? -13.761 -1.118 34.009 1.00 86.50 220 THR A CA 1
ATOM 1697 C C . THR A 1 220 ? -14.920 -1.590 34.871 1.00 86.50 220 THR A C 1
ATOM 1699 O O . THR A 1 220 ? -14.800 -2.598 35.566 1.00 86.50 220 THR A O 1
ATOM 1702 N N . CYS A 1 221 ? -16.069 -0.916 34.802 1.00 86.81 221 CYS A N 1
ATOM 1703 C CA . CYS A 1 221 ? -17.232 -1.280 35.615 1.00 86.81 221 CYS A CA 1
ATOM 1704 C C . CYS A 1 221 ? -17.858 -2.638 35.241 1.00 86.81 221 CYS A C 1
ATOM 1706 O O . CYS A 1 221 ? -18.620 -3.185 36.033 1.00 86.81 221 CYS A O 1
ATOM 1708 N N . GLY A 1 222 ? -17.573 -3.171 34.045 1.00 85.00 222 GLY A N 1
ATOM 1709 C CA . GLY A 1 222 ? -18.028 -4.494 33.597 1.00 85.00 222 GLY A CA 1
ATOM 1710 C C . GLY A 1 222 ? -19.520 -4.596 33.253 1.00 85.00 222 GLY A C 1
ATOM 1711 O O . GLY A 1 222 ? -19.965 -5.647 32.798 1.00 85.00 222 GLY A O 1
ATOM 1712 N N . GLN A 1 223 ? -20.289 -3.518 33.430 1.00 89.81 223 GLN A N 1
ATOM 1713 C CA . GLN A 1 223 ? -21.700 -3.447 33.042 1.00 89.81 223 GLN A CA 1
ATOM 1714 C C . GLN A 1 223 ? -21.859 -3.480 31.518 1.00 89.81 223 GLN A C 1
ATOM 1716 O O . GLN A 1 223 ? -20.949 -3.084 30.786 1.00 89.81 223 GLN A O 1
ATOM 1721 N N . SER A 1 224 ? -23.011 -3.937 31.030 1.00 92.31 224 SER A N 1
ATOM 1722 C CA . SER A 1 224 ? -23.295 -3.965 29.591 1.00 92.31 224 SER A CA 1
ATOM 1723 C C . SER A 1 224 ? -23.399 -2.551 29.014 1.00 92.31 224 SER A C 1
ATOM 1725 O O . SER A 1 224 ? -23.978 -1.652 29.625 1.00 92.31 224 SER A O 1
ATOM 1727 N N . CYS A 1 225 ? -22.838 -2.357 27.823 1.00 92.81 225 CYS A N 1
ATOM 1728 C CA . CYS A 1 225 ? -22.943 -1.121 27.070 1.00 92.81 225 CYS A CA 1
ATOM 1729 C C . CYS A 1 225 ? -24.403 -0.882 26.667 1.00 92.81 225 CYS A C 1
ATOM 1731 O O . CYS A 1 225 ? -25.041 -1.766 26.097 1.00 92.81 225 CYS A O 1
ATOM 1733 N N . TYR A 1 226 ? -24.919 0.329 26.883 1.00 92.81 226 TYR A N 1
ATOM 1734 C CA . TYR A 1 226 ? -26.302 0.677 26.537 1.00 92.81 226 TYR A CA 1
ATOM 1735 C C . TYR A 1 226 ? -26.588 0.605 25.023 1.00 92.81 226 TYR A C 1
ATOM 1737 O O . TYR A 1 226 ? -27.745 0.559 24.616 1.00 92.81 226 TYR A O 1
ATOM 1745 N N . LEU A 1 227 ? -25.539 0.587 24.188 1.00 91.94 227 LEU A N 1
ATOM 1746 C CA . LEU A 1 227 ? -25.617 0.463 22.728 1.00 91.94 227 LEU A CA 1
ATOM 1747 C C . LEU A 1 227 ? -25.376 -0.963 22.217 1.00 91.94 227 LEU A C 1
ATOM 1749 O O . LEU A 1 227 ? -25.318 -1.157 21.006 1.00 91.94 227 LEU A O 1
ATOM 1753 N N . TYR A 1 228 ? -25.219 -1.955 23.099 1.00 91.06 228 TYR A N 1
ATOM 1754 C CA . TYR A 1 228 ? -24.882 -3.322 22.694 1.00 91.06 228 TYR A CA 1
ATOM 1755 C C . TYR A 1 228 ? -25.873 -3.909 21.681 1.00 91.06 228 TYR A C 1
ATOM 1757 O O . TYR A 1 228 ? -25.462 -4.450 20.662 1.00 91.06 228 TYR A O 1
ATOM 1765 N N . GLU A 1 229 ? -27.176 -3.736 21.907 1.00 88.75 229 GLU A N 1
AT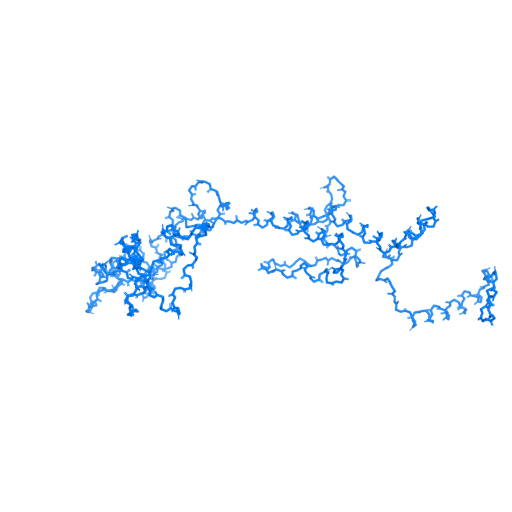OM 1766 C CA . GLU A 1 229 ? -28.203 -4.290 21.014 1.00 88.75 229 GLU A CA 1
ATOM 1767 C C . GLU A 1 229 ? -28.391 -3.471 19.725 1.00 88.75 229 GLU A C 1
ATOM 1769 O O . GLU A 1 229 ? -28.804 -3.991 18.685 1.00 88.75 229 GLU A O 1
ATOM 1774 N N . THR A 1 230 ? -28.094 -2.171 19.778 1.00 89.44 230 THR A N 1
ATOM 1775 C CA . THR A 1 230 ? -28.388 -1.224 18.693 1.00 89.44 230 THR A CA 1
ATOM 1776 C C . THR A 1 230 ? -27.201 -0.965 17.772 1.00 89.44 230 THR A C 1
ATOM 1778 O O . THR A 1 230 ? -27.398 -0.409 16.685 1.00 89.44 230 THR A O 1
ATOM 1781 N N . SER A 1 231 ? -25.997 -1.394 18.165 1.00 90.31 231 SER A N 1
ATOM 1782 C CA . SER A 1 231 ? -24.744 -1.153 17.453 1.00 90.31 231 SER A CA 1
ATOM 1783 C C . SER A 1 231 ? -24.078 -2.431 16.962 1.00 90.31 231 SER A C 1
ATOM 1785 O O . SER A 1 231 ? -23.852 -3.356 17.733 1.00 90.31 231 SER A O 1
ATOM 1787 N N . SER A 1 232 ? -23.689 -2.456 15.687 1.00 86.94 232 SER A N 1
ATOM 1788 C CA . SER A 1 232 ? -23.075 -3.629 15.047 1.00 86.94 232 SER A CA 1
ATOM 1789 C C . SER A 1 232 ? -21.602 -3.843 15.424 1.00 86.94 232 SER A C 1
ATOM 1791 O O . SER A 1 232 ? -21.093 -4.951 15.291 1.00 86.94 232 SER A O 1
ATOM 1793 N N . ASN A 1 233 ? -20.917 -2.812 15.927 1.00 87.31 233 ASN A N 1
ATOM 1794 C CA . ASN A 1 233 ? -19.510 -2.843 16.353 1.00 87.31 233 ASN A CA 1
ATOM 1795 C C . ASN A 1 233 ? -19.320 -2.474 17.841 1.00 87.31 233 ASN A C 1
ATOM 1797 O O . ASN A 1 233 ? -18.356 -1.797 18.210 1.00 87.31 233 ASN A O 1
ATOM 1801 N N . CYS A 1 234 ? -20.276 -2.845 18.697 1.00 89.69 234 CYS A N 1
ATOM 1802 C CA . CYS A 1 234 ? -20.162 -2.624 20.137 1.00 89.69 234 CYS A CA 1
ATOM 1803 C C . CYS A 1 234 ? -19.266 -3.681 20.801 1.00 89.69 234 CYS A C 1
ATOM 1805 O O . CYS A 1 234 ? -19.409 -4.866 20.517 1.00 89.69 234 CYS A O 1
ATOM 1807 N N . ASN A 1 235 ? -18.436 -3.274 21.768 1.00 86.38 235 ASN A N 1
ATOM 1808 C CA . ASN A 1 235 ? -17.582 -4.183 22.548 1.00 86.38 235 ASN A CA 1
ATOM 1809 C C . ASN A 1 235 ? -18.319 -4.888 23.707 1.00 86.38 235 ASN A C 1
ATOM 1811 O O . ASN A 1 235 ? -17.672 -5.472 24.572 1.00 86.38 235 ASN A O 1
ATOM 1815 N N . GLU A 1 236 ? -19.658 -4.824 23.741 1.00 88.56 236 GLU A N 1
ATOM 1816 C CA . GLU A 1 236 ? -20.568 -5.389 24.757 1.00 88.56 236 GLU A CA 1
ATOM 1817 C C . GLU A 1 236 ? -20.409 -4.838 26.177 1.00 88.56 236 GLU A C 1
ATOM 1819 O O . GLU A 1 236 ? -21.400 -4.454 26.793 1.00 88.56 236 GLU A O 1
ATOM 1824 N N . LYS A 1 237 ? -19.194 -4.794 26.721 1.00 89.69 237 LYS A N 1
ATOM 1825 C CA . LYS A 1 237 ? -18.903 -4.339 28.078 1.00 89.69 237 LYS A CA 1
ATOM 1826 C C . LYS A 1 237 ? -18.477 -2.877 28.085 1.00 89.69 237 LYS A C 1
ATOM 1828 O O . LYS A 1 237 ? -17.832 -2.374 27.171 1.00 89.69 237 LYS A O 1
ATOM 1833 N N . CYS A 1 238 ? -18.875 -2.188 29.140 1.00 90.12 238 CYS A N 1
ATOM 1834 C CA . CYS A 1 238 ? -18.558 -0.795 29.383 1.00 90.12 238 CYS A CA 1
ATOM 1835 C C . CYS A 1 238 ? -17.079 -0.607 29.718 1.00 90.12 238 CYS A C 1
ATOM 1837 O O . CYS A 1 238 ? -16.524 -1.349 30.530 1.00 90.12 238 CYS A O 1
ATOM 1839 N N . SER A 1 239 ? -16.484 0.444 29.158 1.00 87.44 239 SER A N 1
ATOM 1840 C CA . SER A 1 239 ? -15.067 0.778 29.343 1.00 87.44 239 SER A CA 1
ATOM 1841 C C . SER A 1 239 ? -14.863 1.918 30.354 1.00 87.44 239 SER A C 1
ATOM 1843 O O . SER A 1 239 ? -13.735 2.367 30.570 1.00 87.44 239 SER A O 1
ATOM 1845 N N . LEU A 1 240 ? -15.945 2.398 30.983 1.00 86.75 240 LEU A N 1
ATOM 1846 C CA . LEU A 1 240 ? -15.908 3.414 32.038 1.00 86.75 240 LEU A CA 1
ATOM 1847 C C . LEU A 1 240 ? -15.425 2.831 33.368 1.00 86.75 240 LEU A C 1
ATOM 1849 O O . LEU A 1 240 ? -15.582 1.640 33.643 1.00 86.75 240 LEU A O 1
ATOM 1853 N N . TRP A 1 241 ? -14.886 3.708 34.214 1.00 83.62 241 TRP A N 1
ATOM 1854 C CA . TRP A 1 241 ? -14.430 3.362 35.557 1.00 83.62 241 TRP A CA 1
ATOM 1855 C C . TRP A 1 241 ? -15.580 2.854 36.449 1.00 83.62 241 TRP A C 1
ATOM 1857 O O . TRP A 1 241 ? -16.725 3.296 36.292 1.00 83.62 241 TRP A O 1
ATOM 1867 N N . PRO A 1 242 ? -15.301 1.946 37.405 1.00 83.50 242 PRO A N 1
ATOM 1868 C CA . PRO A 1 242 ? -16.285 1.499 38.387 1.00 83.50 242 PRO A CA 1
ATOM 1869 C C . PRO A 1 242 ? -16.915 2.668 39.159 1.00 83.50 242 PRO A C 1
ATOM 1871 O O . PRO A 1 242 ? -16.227 3.610 39.543 1.00 83.50 242 PRO A O 1
ATOM 1874 N N . GLY A 1 243 ? -18.228 2.601 39.397 1.00 80.00 243 GLY A N 1
ATOM 1875 C CA . GLY A 1 243 ? -18.956 3.587 40.207 1.00 80.00 243 GLY A CA 1
ATOM 1876 C C . GLY A 1 243 ? -19.365 4.879 39.489 1.00 80.00 243 GLY A C 1
ATOM 1877 O O . GLY A 1 243 ? -19.963 5.745 40.121 1.00 80.00 243 GLY A O 1
ATOM 1878 N N . GLN A 1 244 ? -19.090 5.019 38.187 1.00 80.06 244 GLN A N 1
ATOM 1879 C CA . GLN A 1 244 ? -19.577 6.160 37.405 1.00 80.06 244 GLN A CA 1
ATOM 1880 C C . GLN A 1 244 ? -21.113 6.110 37.251 1.00 80.06 244 GLN A C 1
ATOM 1882 O O . GLN A 1 244 ? -21.630 5.093 36.776 1.00 80.06 244 GLN A O 1
ATOM 1887 N N . PRO A 1 245 ? -21.849 7.176 37.633 1.00 80.50 245 PRO A N 1
ATOM 1888 C CA . PRO A 1 245 ? -23.294 7.253 37.437 1.00 80.50 245 PRO A CA 1
ATOM 1889 C C . PRO A 1 245 ? -23.645 7.522 35.965 1.00 80.50 245 PRO A C 1
ATOM 1891 O O . PRO A 1 245 ? -22.902 8.192 35.251 1.00 80.50 245 PRO A O 1
ATOM 1894 N N . GLY A 1 246 ? -24.810 7.048 35.518 1.00 85.44 246 GLY A N 1
ATOM 1895 C CA . GLY A 1 246 ? -25.329 7.292 34.166 1.00 85.44 246 GLY A CA 1
ATOM 1896 C C . GLY A 1 246 ? -25.282 6.069 33.247 1.00 85.4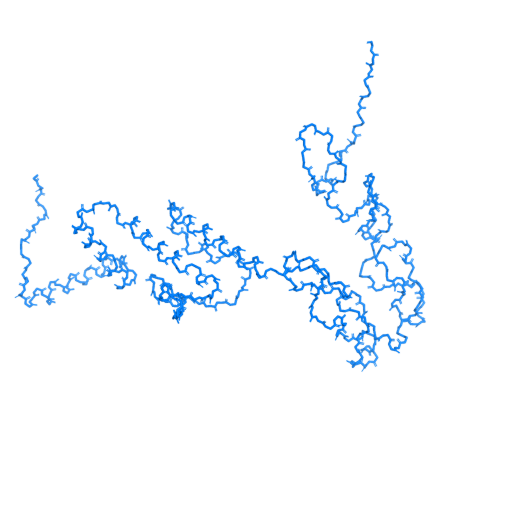4 246 GLY A C 1
ATOM 1897 O O . GLY A 1 246 ? -25.244 4.930 33.704 1.00 85.44 246 GLY A O 1
ATOM 1898 N N . GLN A 1 247 ? -25.348 6.307 31.932 1.00 89.06 247 GLN A N 1
ATOM 1899 C CA . GLN A 1 247 ? -25.360 5.241 30.927 1.00 89.06 247 GLN A CA 1
ATOM 1900 C C . GLN A 1 247 ? -23.956 4.673 30.695 1.00 89.06 247 GLN A C 1
ATOM 1902 O O . GLN A 1 247 ? -22.985 5.399 30.488 1.00 89.06 247 GLN A O 1
ATOM 1907 N N . HIS A 1 248 ? -23.860 3.349 30.687 1.00 90.06 248 HIS A N 1
ATOM 1908 C CA . HIS A 1 248 ? -22.612 2.618 30.508 1.00 90.06 248 HIS A CA 1
ATOM 1909 C C . HIS A 1 248 ? -22.246 2.503 29.021 1.00 90.06 248 HIS A C 1
ATOM 1911 O O . HIS A 1 248 ? -22.989 1.878 28.271 1.00 90.06 248 HIS A O 1
ATOM 1917 N N . LYS A 1 249 ? -21.115 3.073 28.578 1.00 90.44 249 LYS A N 1
ATOM 1918 C CA . LYS A 1 249 ? -20.667 3.070 27.168 1.00 90.44 249 LYS A CA 1
ATOM 1919 C C . LYS A 1 249 ? -19.325 2.340 27.011 1.00 90.44 249 LYS A C 1
ATOM 1921 O O . LYS A 1 249 ? -18.434 2.487 27.849 1.00 90.44 249 LYS A O 1
ATOM 1926 N N . CYS A 1 250 ? -19.182 1.544 25.952 1.00 89.62 250 CYS A N 1
ATOM 1927 C CA . CYS A 1 250 ? -17.898 0.943 25.578 1.00 89.62 250 CYS A CA 1
ATOM 1928 C C . CYS A 1 250 ? -16.997 1.947 24.838 1.00 89.62 250 CYS A C 1
ATOM 1930 O O . CYS A 1 250 ? -17.430 3.038 24.469 1.00 89.62 250 CYS A O 1
ATOM 1932 N N . ASP A 1 251 ? -15.746 1.572 24.614 1.00 87.56 251 ASP A N 1
ATOM 1933 C CA . ASP A 1 251 ? -14.697 2.373 23.974 1.00 87.56 251 ASP A CA 1
ATOM 1934 C C . ASP A 1 251 ? -14.643 2.254 22.443 1.00 87.56 251 ASP A C 1
ATOM 1936 O O . ASP A 1 251 ? -13.678 2.711 21.832 1.00 87.56 251 ASP A O 1
ATOM 1940 N N . SER A 1 252 ? -15.676 1.687 21.810 1.00 86.44 252 SER A N 1
ATOM 1941 C CA . SER A 1 252 ? -15.805 1.712 20.350 1.00 86.44 252 SER A CA 1
ATOM 1942 C C . SER A 1 252 ? -15.808 3.171 19.849 1.00 86.44 252 SER A C 1
ATOM 1944 O O . SER A 1 252 ? -16.671 3.944 20.292 1.00 86.44 252 SER A O 1
ATOM 1946 N N . PRO A 1 253 ? -14.878 3.570 18.948 1.00 84.81 253 PRO A N 1
ATOM 1947 C CA . PRO A 1 253 ? -14.686 4.970 18.548 1.00 84.81 253 PRO A CA 1
ATOM 1948 C C . PRO A 1 253 ? -15.948 5.622 17.980 1.00 84.81 253 PRO A C 1
ATOM 1950 O O . PRO A 1 253 ? -16.233 6.788 18.245 1.00 84.81 253 PRO A O 1
ATOM 1953 N N . GLN A 1 254 ? -16.725 4.851 17.220 1.00 88.12 254 GLN A N 1
ATOM 1954 C CA . GLN A 1 254 ? -18.007 5.262 16.669 1.00 88.12 254 GLN A CA 1
ATOM 1955 C C . GLN A 1 254 ? -18.915 4.039 16.559 1.00 88.12 254 GLN A C 1
ATOM 1957 O O . GLN A 1 254 ? -18.562 3.059 15.911 1.00 88.12 254 GLN A O 1
ATOM 1962 N N . HIS A 1 255 ? -20.087 4.094 17.191 1.00 90.81 255 HIS A N 1
ATOM 1963 C CA . HIS A 1 255 ? -21.052 2.996 17.162 1.00 90.81 255 HIS A CA 1
ATOM 1964 C C . HIS A 1 255 ? -21.850 3.032 15.850 1.00 90.81 255 HIS A C 1
ATOM 1966 O O . HIS A 1 255 ? -22.456 4.054 15.512 1.00 90.81 255 HIS A O 1
ATOM 1972 N N . MET A 1 256 ? -21.846 1.921 15.118 1.00 91.06 256 MET A N 1
ATOM 1973 C CA . MET A 1 256 ? -22.452 1.768 13.796 1.00 91.06 256 MET A CA 1
ATOM 1974 C C . MET A 1 256 ? -23.847 1.166 13.901 1.00 91.06 256 MET A C 1
ATOM 1976 O O . MET A 1 256 ? -24.086 0.257 14.688 1.00 91.06 256 MET A O 1
ATOM 1980 N N . CYS A 1 257 ? -24.783 1.659 13.100 1.00 92.06 257 CYS A N 1
ATOM 1981 C CA . CYS A 1 257 ? -26.176 1.236 13.148 1.00 92.06 257 CYS A CA 1
ATOM 1982 C C . CYS A 1 257 ? -26.348 -0.267 12.878 1.00 92.06 257 CYS A C 1
ATOM 1984 O O . CYS A 1 257 ? -25.930 -0.775 11.849 1.00 92.06 257 CYS A O 1
ATOM 1986 N N . ASN A 1 258 ? -27.056 -0.984 13.751 1.00 89.75 258 ASN A N 1
ATOM 1987 C CA . ASN A 1 258 ? -27.296 -2.422 13.581 1.00 89.75 258 ASN A CA 1
ATOM 1988 C C . ASN A 1 258 ? -28.562 -2.765 12.761 1.00 89.75 258 ASN A C 1
ATOM 1990 O O . ASN A 1 258 ? -29.026 -3.904 12.749 1.00 89.75 258 ASN A O 1
ATOM 1994 N N . ARG A 1 259 ? -29.189 -1.785 12.095 1.00 90.00 259 ARG A N 1
ATOM 1995 C CA . ARG A 1 259 ? -30.384 -2.038 11.269 1.00 90.00 259 ARG A CA 1
ATOM 1996 C C . ARG A 1 259 ? -29.998 -2.623 9.914 1.00 90.00 259 ARG A C 1
ATOM 1998 O O . ARG A 1 259 ? -28.913 -2.359 9.403 1.00 90.00 259 ARG A O 1
ATOM 2005 N N . LYS A 1 260 ? -30.905 -3.403 9.318 1.00 88.12 260 LYS A N 1
ATOM 2006 C CA . LYS A 1 260 ? -30.714 -3.976 7.976 1.00 88.12 260 LYS A CA 1
ATOM 2007 C C . LYS A 1 260 ? -30.546 -2.874 6.931 1.00 88.12 260 LYS A C 1
ATOM 2009 O O . LYS A 1 260 ? -31.234 -1.855 6.995 1.00 88.12 260 LYS A O 1
ATOM 2014 N N . CYS A 1 261 ? -29.663 -3.115 5.964 1.00 87.69 261 CYS A N 1
ATOM 2015 C CA . CYS A 1 261 ? -29.496 -2.260 4.793 1.00 87.69 261 CYS A CA 1
ATOM 2016 C C . CYS A 1 261 ? -30.842 -2.007 4.088 1.00 87.69 261 CYS A C 1
ATOM 2018 O O . CYS A 1 261 ? -31.693 -2.893 4.008 1.00 87.69 261 CYS A O 1
ATOM 2020 N N . SER A 1 262 ? -31.029 -0.798 3.554 1.00 86.75 262 SER A N 1
ATOM 2021 C CA . SER A 1 262 ? -32.244 -0.426 2.820 1.00 86.75 262 SER A CA 1
ATOM 2022 C C . SER A 1 262 ? -32.359 -1.103 1.452 1.00 86.75 262 SER A C 1
ATOM 2024 O O . SER A 1 262 ? -33.419 -1.040 0.832 1.00 86.75 262 SER A O 1
ATOM 2026 N N . LEU A 1 263 ? -31.291 -1.742 0.966 1.00 77.88 263 LEU A N 1
ATOM 2027 C CA . LEU A 1 263 ? -31.291 -2.424 -0.321 1.00 77.88 263 LEU A CA 1
ATOM 2028 C C . LEU A 1 263 ? -32.042 -3.772 -0.236 1.00 77.88 263 LEU A C 1
ATOM 2030 O O . LEU A 1 263 ? -31.714 -4.592 0.628 1.00 77.88 263 LEU A O 1
ATOM 2034 N N . PRO A 1 264 ? -33.007 -4.053 -1.138 1.00 72.50 264 PRO A N 1
ATOM 2035 C CA . PRO A 1 264 ? -33.714 -5.332 -1.163 1.00 72.50 264 PRO A CA 1
ATOM 2036 C C . PRO A 1 264 ? -32.752 -6.517 -1.309 1.00 72.50 264 PRO A C 1
ATOM 2038 O O . PRO A 1 264 ? -31.821 -6.472 -2.109 1.00 72.50 264 PRO A O 1
ATOM 2041 N N . SER A 1 265 ? -32.998 -7.591 -0.555 1.00 73.31 265 SER A N 1
ATOM 2042 C CA . SER A 1 265 ? -32.172 -8.815 -0.516 1.00 73.31 265 SER A CA 1
ATOM 2043 C C . SER A 1 265 ? -30.766 -8.662 0.082 1.00 73.31 265 SER A C 1
ATOM 2045 O O . SER A 1 265 ? -30.030 -9.645 0.146 1.00 73.31 265 SER A O 1
ATOM 2047 N N . CYS A 1 266 ? -30.383 -7.476 0.565 1.00 75.69 266 CYS A N 1
ATOM 2048 C CA . CYS A 1 266 ? -29.140 -7.309 1.311 1.00 75.69 266 CYS A CA 1
ATOM 2049 C C . CYS A 1 266 ? -29.329 -7.751 2.770 1.00 75.69 266 CYS A C 1
ATOM 2051 O O . CYS A 1 266 ? -30.219 -7.268 3.471 1.00 75.69 266 CYS A O 1
ATOM 2053 N N . ILE A 1 267 ? -28.482 -8.674 3.232 1.00 79.81 267 ILE A N 1
ATOM 2054 C CA . ILE A 1 267 ? -28.493 -9.174 4.617 1.00 79.81 267 ILE A CA 1
ATOM 2055 C C . ILE A 1 267 ? -27.539 -8.406 5.540 1.00 79.81 267 ILE A C 1
ATOM 2057 O O . ILE A 1 267 ? -27.552 -8.625 6.749 1.00 79.81 267 ILE A O 1
ATOM 2061 N N . ASN A 1 268 ? -26.721 -7.510 4.982 1.00 82.50 268 ASN A N 1
ATOM 2062 C CA . ASN A 1 268 ? -25.684 -6.814 5.731 1.00 82.50 268 ASN A CA 1
ATOM 2063 C C . ASN A 1 268 ? -26.280 -5.723 6.644 1.00 82.50 268 ASN A C 1
ATOM 2065 O O . ASN A 1 268 ? -27.239 -5.038 6.255 1.00 82.50 268 ASN A O 1
ATOM 2069 N N . PRO A 1 269 ? -25.704 -5.522 7.843 1.00 85.44 269 PRO A N 1
ATOM 2070 C CA . PRO A 1 269 ? -26.073 -4.416 8.714 1.00 85.44 269 PRO A CA 1
ATOM 2071 C C . PRO A 1 269 ? -25.602 -3.077 8.135 1.00 85.44 269 PRO A C 1
ATOM 2073 O O . PRO A 1 269 ? -24.690 -3.004 7.303 1.00 85.44 269 PRO A O 1
ATOM 2076 N N . CYS A 1 270 ? -26.242 -2.007 8.589 1.00 89.12 270 CYS A N 1
ATOM 2077 C CA . CYS A 1 270 ? -25.826 -0.646 8.307 1.00 89.12 270 CYS A CA 1
ATOM 2078 C C . CYS A 1 270 ? -24.425 -0.369 8.898 1.00 89.12 270 CYS A C 1
ATOM 2080 O O . CYS A 1 270 ? -24.022 -0.934 9.913 1.00 89.12 270 CYS A O 1
ATOM 2082 N N . VAL A 1 271 ? -23.662 0.507 8.248 1.00 87.38 271 VAL A N 1
ATOM 2083 C CA . VAL A 1 271 ? -22.347 0.986 8.710 1.00 87.38 271 VAL A CA 1
ATOM 2084 C C . VAL A 1 271 ? -22.331 2.499 8.923 1.00 87.38 271 VAL A C 1
ATOM 2086 O O . VAL A 1 271 ? -21.277 3.090 9.117 1.00 87.38 271 VAL A O 1
ATOM 2089 N N . VAL A 1 272 ? -23.499 3.143 8.872 1.00 89.06 272 VAL A N 1
ATOM 2090 C CA . VAL A 1 272 ? -23.651 4.560 9.214 1.00 89.06 272 VAL A CA 1
ATOM 2091 C C . VAL A 1 272 ? -23.681 4.694 10.734 1.00 89.06 272 VAL A C 1
ATOM 2093 O O . VAL A 1 272 ? -24.334 3.901 11.418 1.00 89.06 272 VAL A O 1
ATOM 2096 N N . ALA A 1 273 ? -23.000 5.707 11.265 1.00 90.81 273 ALA A N 1
ATOM 2097 C CA . ALA A 1 273 ? -22.970 5.998 12.692 1.00 90.81 273 ALA A CA 1
ATOM 2098 C C . ALA A 1 273 ? -24.386 6.165 13.274 1.00 90.81 273 ALA A C 1
ATOM 2100 O O . ALA A 1 273 ? -25.238 6.824 12.675 1.00 90.81 273 ALA A O 1
ATOM 2101 N N . ILE A 1 274 ? -24.635 5.610 14.465 1.00 89.62 274 ILE A N 1
ATOM 2102 C CA . ILE A 1 274 ? -25.932 5.721 15.163 1.00 89.62 274 ILE A CA 1
ATOM 2103 C C . ILE A 1 274 ? -26.286 7.182 15.462 1.00 89.62 274 ILE A C 1
ATOM 2105 O O . ILE A 1 274 ? -27.455 7.555 15.428 1.00 89.62 274 ILE A O 1
ATOM 2109 N N . GLU A 1 275 ? -25.276 8.004 15.742 1.00 85.62 275 GLU A N 1
ATOM 2110 C CA . GLU A 1 275 ? -25.441 9.426 16.058 1.00 85.62 275 GLU A CA 1
ATOM 2111 C C . GLU A 1 275 ? -25.890 10.244 14.834 1.00 85.62 275 GLU A C 1
ATOM 2113 O O . GLU A 1 275 ? -26.536 11.283 14.975 1.00 85.62 275 GLU A O 1
ATOM 2118 N N . SER A 1 276 ? -25.608 9.761 13.621 1.00 85.88 276 SER A N 1
ATOM 2119 C CA . SER A 1 276 ? -26.107 10.366 12.390 1.00 85.88 276 SER A CA 1
ATOM 2120 C C . SER A 1 276 ? -27.559 9.942 12.174 1.00 85.88 276 SER A C 1
ATOM 2122 O O . SER A 1 276 ? -27.836 8.779 11.891 1.00 85.88 276 SER A O 1
ATOM 2124 N N . ASN A 1 277 ? -28.510 10.871 12.278 1.00 83.06 277 ASN A N 1
ATOM 2125 C CA . ASN A 1 277 ? -29.911 10.578 11.973 1.00 83.06 277 ASN A CA 1
ATOM 2126 C C . ASN A 1 277 ? -30.065 10.229 10.479 1.00 83.06 277 ASN A C 1
ATOM 2128 O O . ASN A 1 277 ? -29.957 11.107 9.623 1.00 83.06 277 ASN A O 1
ATOM 2132 N N . HIS A 1 278 ? -30.311 8.953 10.165 1.00 85.56 278 HIS A N 1
ATOM 2133 C CA . HIS A 1 278 ? -30.450 8.462 8.794 1.00 85.56 278 HIS A CA 1
ATOM 2134 C C . HIS A 1 278 ? -31.702 7.596 8.622 1.00 85.56 278 HIS A C 1
ATOM 2136 O O . HIS A 1 278 ? -32.004 6.725 9.436 1.00 85.56 278 HIS A O 1
ATOM 2142 N N . LYS A 1 279 ? -32.434 7.841 7.527 1.00 85.25 279 LYS A N 1
ATOM 2143 C CA . LYS A 1 279 ? -33.616 7.052 7.130 1.00 85.25 279 LYS A CA 1
ATOM 2144 C C . LYS A 1 279 ? -33.267 5.908 6.177 1.00 85.25 279 LYS A C 1
ATOM 2146 O O . LYS A 1 279 ? -33.938 4.882 6.190 1.00 85.25 279 LYS A O 1
ATOM 2151 N N . ALA A 1 280 ? -32.242 6.101 5.347 1.00 86.38 280 ALA A N 1
ATOM 2152 C CA . ALA A 1 280 ? -31.707 5.078 4.459 1.00 86.38 280 ALA A CA 1
ATOM 2153 C C . ALA A 1 280 ? -30.481 4.431 5.115 1.00 86.38 280 ALA A C 1
ATOM 2155 O O . ALA A 1 280 ? -29.546 5.128 5.504 1.00 86.38 280 ALA A O 1
ATOM 2156 N N . HIS A 1 281 ? -30.503 3.109 5.253 1.00 86.69 281 HIS A N 1
ATOM 2157 C CA . HIS A 1 281 ? -29.434 2.310 5.839 1.00 86.69 281 HIS A CA 1
ATOM 2158 C C . HIS A 1 281 ? -28.493 1.801 4.745 1.00 86.69 281 HIS A C 1
ATOM 2160 O O . HIS A 1 281 ? -28.945 1.209 3.764 1.00 86.69 281 HIS A O 1
ATOM 2166 N N . GLN A 1 282 ? -27.188 1.992 4.938 1.00 85.56 282 GLN A N 1
ATOM 2167 C CA . GLN A 1 282 ? -26.142 1.653 3.972 1.00 85.56 282 GLN A CA 1
ATOM 2168 C C . GLN A 1 282 ? -25.150 0.670 4.592 1.00 85.56 282 GLN A C 1
ATOM 2170 O O . GLN A 1 282 ? -24.656 0.917 5.686 1.00 85.56 282 GLN A O 1
ATOM 2175 N N . CYS A 1 283 ? -24.839 -0.425 3.896 1.00 84.12 283 CYS A N 1
ATOM 2176 C CA . CYS A 1 283 ? -23.782 -1.368 4.278 1.00 84.12 283 CYS A CA 1
ATOM 2177 C C . CYS A 1 283 ? -22.449 -1.058 3.568 1.00 84.12 283 CYS A C 1
ATOM 2179 O O . CYS A 1 283 ? -22.407 -0.243 2.649 1.00 84.12 283 CYS A O 1
ATOM 2181 N N . ASN A 1 284 ? -21.369 -1.754 3.943 1.00 78.19 284 ASN A N 1
ATOM 2182 C CA . ASN A 1 284 ? -20.049 -1.604 3.306 1.00 78.19 284 ASN A CA 1
ATOM 2183 C C . ASN A 1 284 ? -19.978 -2.190 1.878 1.00 78.19 284 ASN A C 1
ATOM 2185 O O . ASN A 1 284 ? -18.999 -1.979 1.163 1.00 78.19 284 ASN A O 1
ATOM 2189 N N . GLU A 1 285 ? -21.006 -2.938 1.467 1.00 68.81 285 GLU A N 1
ATOM 2190 C CA . GLU A 1 285 ? -21.073 -3.540 0.138 1.00 68.81 285 GLU A CA 1
ATOM 2191 C C . GLU A 1 285 ? -21.213 -2.452 -0.932 1.00 68.81 285 GLU A C 1
ATOM 2193 O O . GLU A 1 285 ? -22.221 -1.747 -1.000 1.00 68.81 285 GLU A O 1
ATOM 2198 N N . LYS A 1 286 ? -20.184 -2.307 -1.774 1.00 63.28 286 LYS A N 1
ATOM 2199 C CA . LYS A 1 286 ? -20.147 -1.285 -2.833 1.00 63.28 286 LYS A CA 1
ATOM 2200 C C . LYS A 1 286 ? -20.870 -1.709 -4.114 1.00 63.28 286 LYS A C 1
ATOM 2202 O O . LYS A 1 286 ? -21.031 -0.871 -5.004 1.00 63.28 286 LYS A O 1
ATOM 2207 N N . TYR A 1 287 ? -21.303 -2.968 -4.189 1.00 56.97 287 TYR A N 1
ATOM 2208 C CA . TYR A 1 287 ? -21.902 -3.589 -5.366 1.00 56.97 287 TYR A CA 1
ATOM 2209 C C . TYR A 1 287 ? -23.345 -4.020 -5.087 1.00 56.97 287 TYR A C 1
ATOM 2211 O O . TYR A 1 287 ? -23.661 -4.542 -4.019 1.00 56.97 287 TYR A O 1
ATOM 2219 N N . CYS A 1 288 ? -24.229 -3.807 -6.062 1.00 54.50 288 CYS A N 1
ATOM 2220 C CA . CYS A 1 288 ? -25.613 -4.267 -5.990 1.00 54.50 288 CYS A CA 1
ATOM 2221 C C . CYS A 1 288 ? -25.677 -5.797 -6.195 1.00 54.50 288 CYS A C 1
ATOM 2223 O O . CYS A 1 288 ? -25.177 -6.275 -7.214 1.00 54.50 288 CYS A O 1
ATOM 2225 N N . PRO A 1 289 ? -26.315 -6.575 -5.298 1.00 52.56 289 PRO A N 1
ATOM 2226 C CA . PRO A 1 289 ? -26.487 -8.018 -5.473 1.00 52.56 289 PRO A CA 1
ATOM 2227 C C . PRO A 1 289 ? -27.566 -8.372 -6.513 1.00 52.56 289 PRO A C 1
ATOM 2229 O O . PRO A 1 289 ? -27.704 -9.533 -6.899 1.00 52.56 289 PRO A O 1
ATOM 2232 N N . THR A 1 290 ? -28.35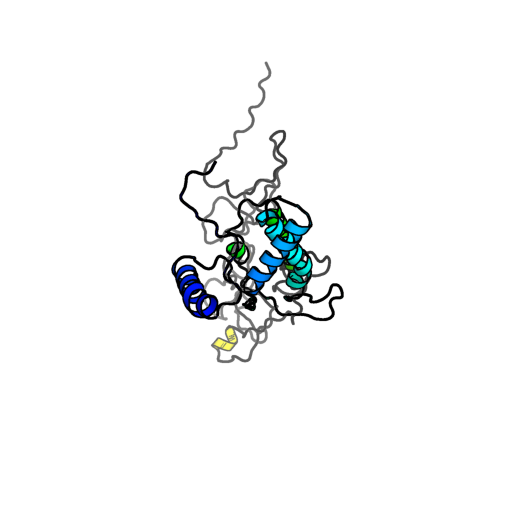2 -7.395 -6.974 1.00 54.88 290 THR A N 1
ATOM 2233 C CA . THR A 1 290 ? -29.442 -7.609 -7.930 1.00 54.88 290 THR A CA 1
ATOM 2234 C C . THR A 1 290 ? -28.910 -7.566 -9.362 1.00 54.88 290 THR A C 1
ATOM 2236 O O . THR A 1 290 ? -28.323 -6.565 -9.776 1.00 54.88 290 THR A O 1
ATOM 2239 N N . LYS A 1 291 ? -29.140 -8.633 -10.144 1.00 53.88 291 LYS A N 1
ATOM 2240 C CA . LYS A 1 291 ? -28.796 -8.664 -11.576 1.00 53.88 291 LYS A CA 1
ATOM 2241 C C . LYS A 1 291 ? -29.499 -7.523 -12.312 1.00 53.88 291 LYS A C 1
ATOM 2243 O O . LYS A 1 291 ? -30.705 -7.334 -12.158 1.00 53.88 291 LYS A O 1
ATOM 2248 N N . CYS A 1 292 ? -28.738 -6.783 -13.116 1.00 54.59 292 CYS A N 1
ATOM 2249 C CA . CYS A 1 292 ? -29.277 -5.739 -13.977 1.00 54.59 292 CYS A CA 1
ATOM 2250 C C . CYS A 1 292 ? -30.299 -6.351 -14.949 1.00 54.59 292 CYS A C 1
ATOM 2252 O O . CYS A 1 292 ? -30.018 -7.363 -15.587 1.00 54.59 292 CYS A O 1
ATOM 2254 N N . THR A 1 293 ? -31.486 -5.754 -15.057 1.00 57.72 293 THR A N 1
ATOM 2255 C CA . THR A 1 293 ? -32.554 -6.203 -15.967 1.00 57.72 293 THR A CA 1
ATOM 2256 C C . THR A 1 293 ? -32.494 -5.528 -17.341 1.00 57.72 293 THR A C 1
ATOM 2258 O O . THR A 1 293 ? -33.366 -5.753 -18.176 1.00 57.72 293 THR A O 1
ATOM 2261 N N . ILE A 1 294 ? -31.469 -4.705 -17.599 1.00 64.88 294 ILE A N 1
ATOM 2262 C CA . ILE A 1 294 ? -31.224 -4.088 -18.906 1.00 64.88 294 ILE A CA 1
ATOM 2263 C C . ILE A 1 294 ? -30.546 -5.120 -19.816 1.00 64.88 294 ILE A C 1
ATOM 2265 O O . ILE A 1 294 ? -29.466 -5.622 -19.497 1.00 64.88 294 ILE A O 1
ATOM 2269 N N . ASN A 1 295 ? -31.164 -5.421 -20.962 1.00 41.94 295 ASN A N 1
ATOM 2270 C CA . ASN A 1 295 ? -30.604 -6.339 -21.957 1.00 41.94 295 ASN A CA 1
ATOM 2271 C C . ASN A 1 295 ? -29.207 -5.877 -22.410 1.00 41.94 295 ASN A C 1
ATOM 2273 O O . ASN A 1 295 ? -29.051 -4.769 -22.916 1.00 41.94 295 ASN A O 1
ATOM 2277 N N . GLY A 1 296 ? -28.204 -6.744 -22.231 1.00 49.16 296 GLY A N 1
ATOM 2278 C CA . GLY A 1 296 ? -26.811 -6.500 -22.627 1.00 49.16 296 GLY A CA 1
ATOM 2279 C C . GLY A 1 296 ? -25.908 -5.870 -21.557 1.00 49.16 296 GLY A C 1
ATOM 2280 O O . GLY A 1 296 ? -24.743 -5.609 -21.844 1.00 49.16 296 GLY A O 1
ATOM 2281 N N . CYS A 1 297 ? -26.392 -5.632 -20.332 1.00 48.97 297 CYS A N 1
ATOM 2282 C CA . CYS A 1 297 ? -25.579 -5.039 -19.267 1.00 48.97 297 CYS A CA 1
ATOM 2283 C C . CYS A 1 297 ? -24.933 -6.105 -18.356 1.00 48.97 297 CYS A C 1
ATOM 2285 O O . CYS A 1 297 ? -25.615 -6.744 -17.555 1.00 48.97 297 CYS A O 1
ATOM 2287 N N . SER A 1 298 ? -23.608 -6.264 -18.449 1.00 51.31 298 SER A N 1
ATOM 2288 C CA . SER A 1 298 ? -22.798 -7.195 -17.631 1.00 51.31 298 SER A CA 1
ATOM 2289 C C . SER A 1 298 ? -22.136 -6.541 -16.410 1.00 51.31 298 SER A C 1
ATOM 2291 O O . SER A 1 298 ? -21.338 -7.178 -15.724 1.00 51.31 298 SER A O 1
ATOM 2293 N N . SER A 1 299 ? -22.403 -5.260 -16.153 1.00 44.34 299 SER A N 1
ATOM 2294 C CA . SER A 1 299 ? -21.623 -4.463 -15.204 1.00 44.34 299 SER A CA 1
ATOM 2295 C C . SER A 1 299 ? -22.228 -4.474 -13.800 1.00 44.34 299 SER A C 1
ATOM 2297 O O . SER A 1 299 ? -23.385 -4.106 -13.594 1.00 44.34 299 SER A O 1
ATOM 2299 N N . SER A 1 300 ? -21.414 -4.823 -12.805 1.00 39.69 300 SER A N 1
ATOM 2300 C CA . SER A 1 300 ? -21.674 -4.535 -11.394 1.00 39.69 300 SER A CA 1
ATOM 2301 C C . SER A 1 300 ? -21.491 -3.031 -11.147 1.00 39.69 300 SER A C 1
ATOM 2303 O O . SER A 1 300 ? -20.362 -2.546 -11.094 1.00 39.69 300 SER A O 1
ATOM 2305 N N . PHE A 1 301 ? -22.587 -2.276 -11.035 1.00 45.72 301 PHE A N 1
ATOM 2306 C CA . PHE A 1 301 ? -22.531 -0.836 -10.757 1.00 45.72 301 PHE A CA 1
ATOM 2307 C C . PHE A 1 301 ? -21.929 -0.549 -9.370 1.00 45.72 301 PHE A C 1
ATOM 2309 O O . PHE A 1 301 ? -22.283 -1.200 -8.383 1.00 45.72 301 PHE A O 1
ATOM 2316 N N . GLN A 1 302 ? -21.043 0.450 -9.303 1.00 38.47 302 GLN A N 1
ATOM 2317 C CA . GLN A 1 302 ? -20.524 1.018 -8.058 1.00 38.47 302 GLN A CA 1
ATOM 2318 C C . GLN A 1 302 ? -21.565 1.980 -7.462 1.00 38.47 302 GLN A C 1
ATOM 2320 O O . GLN A 1 302 ? -22.078 2.854 -8.156 1.00 38.47 302 GLN A O 1
ATOM 2325 N N . SER A 1 303 ? -21.896 1.823 -6.178 1.00 40.03 303 SER A N 1
ATOM 2326 C CA . SER A 1 303 ? -23.006 2.547 -5.523 1.00 40.03 303 SER A CA 1
ATOM 2327 C C . SER A 1 303 ? -22.801 4.056 -5.275 1.00 40.03 303 SER A C 1
ATOM 2329 O O . SER A 1 303 ? -23.633 4.678 -4.616 1.00 40.03 303 SER A O 1
ATOM 2331 N N . SER A 1 304 ? -21.742 4.684 -5.796 1.00 34.59 304 SER A N 1
ATOM 2332 C CA . SER A 1 304 ? -21.429 6.094 -5.507 1.00 34.59 304 SER A CA 1
ATOM 2333 C C . SER A 1 304 ? -22.373 7.117 -6.158 1.00 34.59 304 SER A C 1
ATOM 2335 O O . SER A 1 304 ? -22.244 8.302 -5.877 1.00 34.59 304 SER A O 1
ATOM 2337 N N . THR A 1 305 ? -23.348 6.701 -6.976 1.00 35.72 305 THR A N 1
ATOM 2338 C CA . THR A 1 305 ? -24.224 7.624 -7.733 1.00 35.72 305 THR A CA 1
ATOM 2339 C C . THR A 1 305 ? -25.692 7.636 -7.279 1.00 35.72 305 THR A C 1
ATOM 2341 O O . THR A 1 305 ? -26.527 8.256 -7.928 1.00 35.72 305 THR A O 1
ATOM 2344 N N . ILE A 1 306 ? -26.061 6.977 -6.172 1.00 42.31 306 ILE A N 1
ATOM 2345 C CA . ILE A 1 306 ? -27.484 6.887 -5.765 1.00 42.31 306 ILE A CA 1
ATOM 2346 C C . ILE A 1 306 ? -27.978 8.127 -4.985 1.00 42.31 306 ILE A C 1
ATOM 2348 O O . ILE A 1 306 ? -29.179 8.275 -4.777 1.00 42.31 306 ILE A O 1
ATOM 2352 N N . LEU A 1 307 ? -27.105 9.061 -4.584 1.00 38.22 307 LEU A N 1
ATOM 2353 C CA . LEU A 1 307 ? -27.484 10.099 -3.610 1.00 38.22 307 LEU A CA 1
ATOM 2354 C C . LEU A 1 307 ? -27.728 11.528 -4.122 1.00 38.22 307 LEU A C 1
ATOM 2356 O O . LEU A 1 307 ? -28.098 12.357 -3.298 1.00 38.22 307 LEU A O 1
ATOM 2360 N N . GLU A 1 308 ? -27.655 11.839 -5.421 1.00 33.72 308 GLU A N 1
ATOM 2361 C CA . GLU A 1 308 ? -27.952 13.219 -5.876 1.00 33.72 308 GLU A CA 1
ATOM 2362 C C . GLU A 1 308 ? -29.176 13.390 -6.778 1.00 33.72 308 GLU A C 1
ATOM 2364 O O . GLU A 1 308 ? -29.627 14.515 -6.979 1.00 33.72 308 GLU A O 1
ATOM 2369 N N . GLN A 1 309 ? -29.794 12.321 -7.281 1.00 33.62 309 GLN A N 1
ATOM 2370 C CA . GLN A 1 309 ? -30.986 12.459 -8.121 1.00 33.62 309 GLN A CA 1
ATOM 2371 C C . GLN A 1 309 ? -32.023 11.416 -7.727 1.00 33.62 309 GLN A C 1
ATOM 2373 O O . GLN A 1 309 ? -31.819 10.221 -7.912 1.00 33.62 309 GLN A O 1
ATOM 2378 N N . GLY A 1 310 ? -33.134 11.877 -7.146 1.00 33.41 310 GLY A N 1
ATOM 2379 C CA . GLY A 1 310 ? -34.255 11.051 -6.705 1.00 33.41 310 GLY A CA 1
ATOM 2380 C C . GLY A 1 310 ? -34.911 10.275 -7.848 1.00 33.41 310 GLY A C 1
ATOM 2381 O O . GLY A 1 310 ? -35.971 10.659 -8.343 1.00 33.41 310 GLY A O 1
ATOM 2382 N N . PHE A 1 311 ? -34.315 9.153 -8.243 1.00 29.06 311 PHE A N 1
ATOM 2383 C CA . PHE A 1 311 ? -34.918 8.234 -9.192 1.00 29.06 311 PHE A CA 1
ATOM 2384 C C . PHE A 1 311 ? -36.009 7.419 -8.501 1.00 29.06 311 PHE A C 1
ATOM 2386 O O . PHE A 1 311 ? -35.775 6.453 -7.776 1.00 29.06 311 PHE A O 1
ATOM 2393 N N . ILE A 1 312 ? -37.240 7.850 -8.762 1.00 30.03 312 ILE A N 1
ATOM 2394 C CA . ILE A 1 312 ? -38.462 7.082 -8.569 1.00 30.03 312 ILE A CA 1
ATOM 2395 C C . ILE A 1 312 ? -38.306 5.767 -9.338 1.00 30.03 312 ILE A C 1
ATOM 2397 O O . ILE A 1 312 ? -38.180 5.770 -10.564 1.00 30.03 312 ILE A O 1
ATOM 2401 N N . ILE A 1 313 ? -38.367 4.640 -8.629 1.00 29.80 313 ILE A N 1
ATOM 2402 C CA . ILE A 1 313 ? -38.574 3.328 -9.244 1.00 29.80 313 ILE A CA 1
ATOM 2403 C C . ILE A 1 313 ? -39.960 3.372 -9.903 1.00 29.80 313 ILE A C 1
ATOM 2405 O O . ILE A 1 313 ? -40.981 3.166 -9.243 1.00 29.80 313 ILE A O 1
ATOM 2409 N N . LYS A 1 314 ? -40.028 3.689 -11.202 1.00 25.45 314 LYS A N 1
ATOM 2410 C CA . LYS A 1 314 ? -41.254 3.480 -11.976 1.00 25.45 314 LYS A CA 1
ATOM 2411 C C . LYS A 1 314 ? -41.475 1.971 -12.053 1.00 25.45 314 LYS A C 1
ATOM 2413 O O . LYS A 1 314 ? -40.694 1.258 -12.677 1.00 25.45 314 LYS A O 1
ATOM 2418 N N . LYS A 1 315 ? -42.525 1.491 -11.380 1.00 27.09 315 LYS A N 1
ATOM 2419 C CA . LYS A 1 315 ? -43.060 0.138 -11.581 1.00 27.09 315 LYS A CA 1
ATOM 2420 C C . LYS A 1 315 ? -43.277 -0.090 -13.087 1.00 27.09 315 LYS A C 1
ATOM 2422 O O . LYS A 1 315 ? -43.749 0.837 -13.750 1.00 27.09 315 LYS A O 1
ATOM 2427 N N . PRO A 1 316 ? -42.969 -1.280 -13.627 1.00 28.30 316 PRO A N 1
ATOM 2428 C CA . PRO A 1 316 ? -43.299 -1.588 -15.008 1.00 28.30 316 PRO A CA 1
ATOM 2429 C C . PRO A 1 316 ? -44.823 -1.544 -15.170 1.00 28.30 316 PRO A C 1
ATOM 2431 O O . PRO A 1 316 ? -45.557 -2.112 -14.358 1.00 28.30 316 PRO A O 1
ATOM 2434 N N . LEU A 1 317 ? -45.281 -0.810 -16.186 1.00 28.14 317 LEU A N 1
ATOM 2435 C CA . LEU A 1 317 ? -46.670 -0.816 -16.632 1.00 28.14 317 LEU A CA 1
ATOM 2436 C C . LEU A 1 317 ? -47.048 -2.264 -16.959 1.00 28.14 317 LEU A C 1
ATOM 2438 O O . LEU A 1 317 ? -46.394 -2.901 -17.780 1.00 28.14 317 LEU A O 1
ATOM 2442 N N . GLN A 1 318 ? -48.071 -2.782 -16.281 1.00 32.09 318 GLN A N 1
ATOM 2443 C CA . GLN A 1 318 ? -48.713 -4.030 -16.676 1.00 32.09 318 GLN A CA 1
ATOM 2444 C C . GLN A 1 318 ? -49.318 -3.832 -18.068 1.00 32.09 318 GLN A C 1
ATOM 2446 O O . GLN A 1 318 ? -50.019 -2.846 -18.303 1.00 32.09 318 GLN A O 1
ATOM 2451 N N . GLU A 1 319 ? -49.022 -4.756 -18.978 1.00 31.91 319 GLU A N 1
ATOM 2452 C CA . GLU A 1 319 ? -49.652 -4.841 -20.292 1.00 31.91 319 GLU A CA 1
ATOM 2453 C C . GLU A 1 319 ? -51.171 -4.957 -20.116 1.00 31.91 319 GLU A C 1
ATOM 2455 O O . GLU A 1 319 ? -51.679 -5.924 -19.545 1.00 31.91 319 GLU A O 1
ATOM 2460 N N . VAL A 1 320 ? -51.897 -3.943 -20.586 1.00 30.59 320 VAL A N 1
ATOM 2461 C CA . VAL A 1 320 ? -53.345 -4.017 -20.771 1.00 30.59 320 VAL A CA 1
ATOM 2462 C C . VAL A 1 320 ? -53.572 -4.777 -22.068 1.00 30.59 320 VAL A C 1
ATOM 2464 O O . VAL A 1 320 ? -53.281 -4.277 -23.153 1.00 30.59 320 VAL A O 1
ATOM 2467 N N . THR A 1 321 ? -54.055 -6.004 -21.934 1.00 33.69 321 THR A N 1
ATOM 2468 C CA . THR A 1 321 ? -54.612 -6.796 -23.028 1.00 33.69 321 THR A CA 1
ATOM 2469 C C . THR A 1 321 ? -55.911 -6.130 -23.493 1.00 33.69 321 THR A C 1
ATOM 2471 O O . THR A 1 321 ? -56.783 -5.851 -22.667 1.00 33.69 321 THR A O 1
ATOM 2474 N N . ILE A 1 322 ? -56.030 -5.873 -24.797 1.00 38.25 322 ILE A N 1
ATOM 2475 C CA . ILE A 1 322 ? -57.305 -5.671 -25.501 1.00 38.25 322 ILE A CA 1
ATOM 2476 C C . ILE A 1 322 ? -57.419 -6.801 -26.516 1.00 38.25 322 ILE A C 1
ATOM 2478 O O . ILE A 1 322 ? -56.407 -7.035 -27.216 1.00 38.25 322 ILE A O 1
#

Radius of gyration: 36.46 Å; Cα contacts (8 Å, |Δi|>4): 376; chains: 1; bounding box: 112×53×101 Å

Mean predicted aligned error: 19.35 Å

Solvent-accessible surface area (backbone atoms only — not comparable to full-atom values): 19874 Å² total; per-residue (Å²): 134,82,88,85,83,77,87,79,70,95,63,76,69,82,93,40,74,61,45,61,62,50,55,46,44,55,48,48,50,53,43,64,76,72,44,80,75,92,49,94,31,74,65,51,43,51,54,50,50,52,49,52,52,50,27,63,75,67,71,50,84,66,72,63,63,66,51,52,49,51,54,50,52,51,56,47,60,73,30,44,62,40,35,73,76,69,66,21,31,56,77,45,102,78,67,83,47,79,40,75,42,50,38,91,68,77,70,44,73,58,83,90,67,83,87,68,96,62,92,66,78,62,60,76,82,46,68,91,53,80,85,41,73,68,53,58,49,50,51,49,52,50,51,52,54,50,49,52,52,54,54,73,71,30,50,44,61,46,62,19,74,83,26,54,37,50,12,65,45,60,55,82,63,91,66,84,41,45,52,87,65,88,45,52,30,85,48,55,8,59,57,44,43,74,75,72,38,76,79,46,42,21,60,49,46,17,66,64,81,60,77,40,48,43,78,81,63,89,62,39,52,66,46,64,18,77,49,38,89,56,20,69,58,49,70,44,39,16,58,44,53,64,88,67,86,77,87,42,50,40,51,49,92,67,48,18,22,46,50,64,22,64,53,87,93,50,85,48,45,18,62,49,47,58,87,55,90,70,91,74,37,47,42,88,70,54,58,66,90,68,80,68,87,55,89,91,58,86,73,77,55,69,64,87,72,70,83,86,60,92,75,75,83,75,74,81,81,77,84,80,86,129

Sequence (322 aa):
MYDGKVEIAAMAPYNRSEYYRESLSELAEAVTERIDSCYYSGFTFMRALKLIIAQIAAKDWTDIDSKRVAMTVDILRRNLTSAVHMGCLSVTDTNEELRVLDNFNTQEGVPDFPVAVGESSISSNTTDFCDDDEEQRLQLEANVALGKVKQGLSVCGCKCSVCFWRCVMEKGHGDRHSCMGSHLCTENCSYCTREGDSLSLCGDLAGHEGNHNCKRKNHTCGQSCYLYETSSNCNEKCSLWPGQPGQHKCDSPQHMCNRKCSLPSCINPCVVAIESNHKAHQCNEKYCPTKCTINGCSSSFQSSTILEQGFIIKKPLQEVTI

Foldseek 3Di:
DDPDDDDPDPDDPVPDPCCVPPVVVVVVVVCPVPPDPPAPDPVRVVVLVVQVVVCVVVVNPPDSVVVVVVVVLVLCVLQLLCCLPPVFGAPDPVRPDTHADADPRNRHGDDDDDDDPDPPDPCVVCVVPVPDPSSVVSVVVNVVSNVVVCQQCDACQDAAPLARGGARHHHPDPDGGDPPDPQAFQAAQPQVVVVVDRPQFAGHGHPDDFGGHSVPDCQFQQAFAPCPVFFPPAPGGANDGHPDDDGGHHRPVFGFGQPFAPAPPGRAGARHGPVDDDPGGDHPDQFRPDDDPDPPDPDGDGNPPPPPDPDDPDDDDDDDDD

pLDDT: mean 72.21, std 16.53, range [25.45, 94.31]

Organism: Cryptomeria japonica (NCBI:txid3369)

Secondary structure (DSSP, 8-state):
---S-----S---TT-HHIIIIIHHHHHHHHHHHS--SSSSHHHHHHHHHHHHHHHHHT--S-HHHHHHHHHHHHHHHHHHHHHHHSSEESSTT---EE--B-TTT-PBPP-------TTTTGGGTTT-TT-HHHHHHHHHHHHHHHHHHHHT-B--SBPSSSSSBP-SBTT-SS----SS--B--SBPTTTGGGT----B--SBTT--S----SSS--S--PBPTTTTTBTT--SB--SPTT--S------SSPBB-SBPSSTT--PBP-SBTTS--SS---S--B-SSPP-STT-----BGGGSSSS-----PPPP----